Protein AF-R5AES8-F1 (afdb_monomer)

Nearest PDB structures (foldseek):
  5ila-assembly1_A  TM=4.921E-01  e=1.873E-03  Arabidopsis thaliana
  6nir-assembly1_D  TM=6.244E-01  e=2.660E-02  Norovirus
  5il9-assembly1_A  TM=5.015E-01  e=4.378E-03  Arabidopsis thaliana
  5il9-assembly1_B  TM=4.816E-01  e=6.348E-03  Arabidopsis thaliana
  4niy-assembly3_C  TM=5.221E-01  e=7.291E-02  Bos taurus

Radius of gyration: 21.26 Å; Cα contacts (8 Å, |Δi|>4): 594; chains: 1; bounding box: 50×39×64 Å

Mean predicted aligned error: 7.48 Å

Solvent-accessible surface area (backbone atoms only — not comparable to full-atom values): 13975 Å² total; per-residue (Å²): 133,88,40,51,66,54,46,46,51,51,39,54,70,31,82,58,51,40,81,43,80,46,74,58,88,94,45,79,44,81,47,79,46,62,39,43,69,37,91,84,79,73,44,33,41,78,87,75,87,70,85,72,76,86,86,80,76,68,25,77,37,51,59,46,96,85,42,49,34,35,39,22,23,34,36,49,60,53,39,88,88,77,66,43,70,45,80,67,86,74,46,72,39,64,56,59,31,29,78,44,59,47,55,18,41,67,73,39,81,13,34,57,42,63,44,71,43,90,80,72,54,67,35,25,41,47,66,44,54,37,70,52,13,36,28,34,38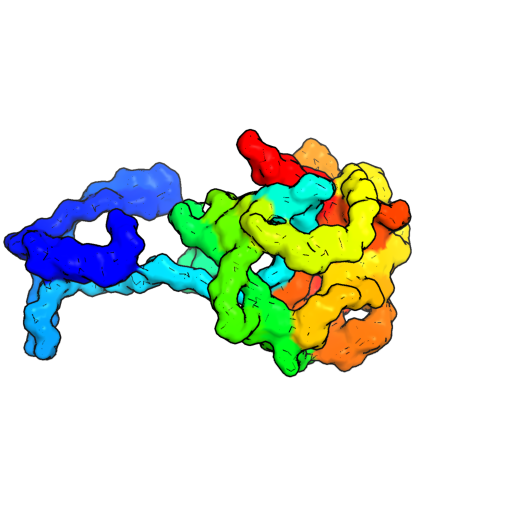,37,78,51,42,79,79,64,72,72,57,84,89,60,54,74,34,56,68,87,72,64,62,77,41,76,33,36,36,38,46,68,78,49,48,79,51,79,42,84,36,47,25,30,30,78,4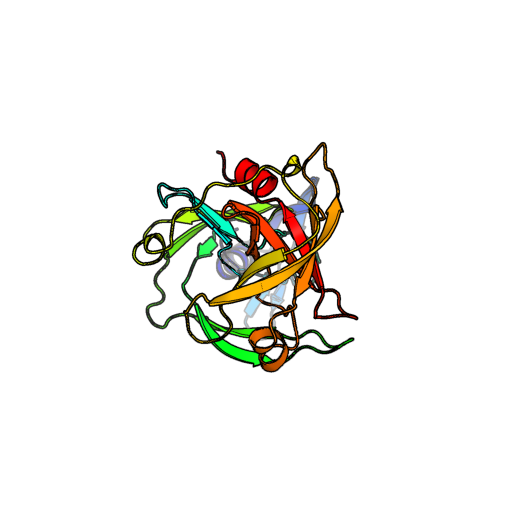1,72,50,89,69,98,61,85,58,62,72,25,32,32,40,35,59,68,30,63,69,52,38,71,61,28,34,31,49,33,48,46,48,25,5,25,32,30,32,43,95,78,15,39,38,22,21,30,43,45,58,37,52,73,41,16,37,26,30,36,17,19,37,38,50,57,40,53,61,68,62,50,131

Secondary structure (DSSP, 8-state):
---HHHHHHHHHTTTT-EEEEEEETTEEEEEEE--EE-TTT--EE--------------EEEE-TTSSEEEESSS--B-TTT-PBPPPSSEEEE-EEEEEEE--BTTB--EEEEEE-TT--EEEEEEEEETTEEEEEES--TTGGGSPP-PBPPGGG--SEEEEEEE--SBT--EEEEEEEEEE---SS--S--EEEEE--HHHHHHHSSS-BT-TT-EEEETTEEEEEEEEEETTEEEEEEEEEHHHHHHHT--

Structure (mmCIF, N/CA/C/O backbone):
data_AF-R5AES8-F1
#
_entry.id   AF-R5AES8-F1
#
loop_
_atom_site.group_PDB
_atom_site.id
_atom_site.type_symbol
_atom_site.label_atom_id
_atom_site.label_alt_id
_atom_site.label_comp_id
_atom_site.label_asym_id
_atom_site.label_entity_id
_atom_site.label_seq_id
_atom_site.pdbx_PDB_ins_code
_atom_site.Cartn_x
_atom_site.Cartn_y
_atom_site.Cartn_z
_atom_site.occupancy
_atom_site.B_iso_or_equiv
_atom_site.auth_seq_id
_atom_site.auth_comp_id
_atom_site.auth_asym_id
_atom_site.auth_atom_id
_atom_site.pdbx_PDB_model_num
ATOM 1 N N . MET A 1 1 ? 19.029 4.089 -21.973 1.00 61.97 1 MET A N 1
ATOM 2 C CA . MET A 1 1 ? 17.823 3.871 -22.801 1.00 61.97 1 MET A CA 1
ATOM 3 C C . MET A 1 1 ? 16.695 4.691 -22.200 1.00 61.97 1 MET A C 1
ATOM 5 O O . MET A 1 1 ? 16.605 4.702 -20.983 1.00 61.97 1 MET A O 1
ATOM 9 N N . GLN A 1 2 ? 15.918 5.415 -23.010 1.00 64.31 2 GLN A N 1
ATOM 10 C CA . GLN A 1 2 ? 14.855 6.305 -22.498 1.00 64.31 2 GLN A CA 1
ATOM 11 C C . GLN A 1 2 ? 13.437 5.825 -22.821 1.00 64.31 2 GLN A C 1
ATOM 13 O O . GLN A 1 2 ? 12.508 6.269 -22.167 1.00 64.31 2 GLN A O 1
ATOM 18 N N . SER A 1 3 ? 13.276 4.978 -23.841 1.00 73.00 3 SER A N 1
ATOM 19 C CA . SER A 1 3 ? 11.991 4.396 -24.234 1.00 73.00 3 SER A CA 1
ATOM 20 C C . SER A 1 3 ? 12.192 3.196 -25.157 1.00 73.00 3 SER A C 1
ATOM 22 O O . SER A 1 3 ? 13.274 3.043 -25.741 1.00 73.00 3 SER A O 1
ATOM 24 N N . ALA A 1 4 ? 11.155 2.381 -25.359 1.00 79.50 4 ALA A N 1
ATOM 25 C CA . ALA A 1 4 ? 11.160 1.297 -26.348 1.00 79.50 4 ALA A CA 1
ATOM 26 C C . ALA A 1 4 ? 11.420 1.829 -27.767 1.00 79.50 4 ALA A C 1
ATOM 28 O O . ALA A 1 4 ? 12.167 1.233 -28.549 1.00 79.50 4 ALA A O 1
ATOM 29 N N . ARG A 1 5 ? 10.891 3.020 -28.071 1.00 80.38 5 ARG A N 1
ATOM 30 C CA . ARG A 1 5 ? 11.144 3.714 -29.338 1.00 80.38 5 ARG A CA 1
ATOM 31 C C . ARG A 1 5 ? 12.603 4.151 -29.473 1.00 80.38 5 ARG A C 1
ATOM 33 O O . ARG A 1 5 ? 13.199 3.946 -30.526 1.00 80.38 5 ARG A O 1
ATOM 40 N N . HIS A 1 6 ? 13.200 4.706 -28.414 1.00 80.50 6 HIS A N 1
ATOM 41 C CA . HIS A 1 6 ? 14.623 5.059 -28.408 1.00 80.50 6 HIS A CA 1
ATOM 42 C C . HIS A 1 6 ? 15.495 3.806 -28.590 1.00 80.50 6 HIS A C 1
ATOM 44 O O . HIS A 1 6 ? 16.448 3.828 -29.361 1.00 80.50 6 HIS A O 1
ATOM 50 N N . PHE A 1 7 ? 15.148 2.685 -27.959 1.00 82.38 7 PHE A N 1
ATOM 51 C CA . PHE A 1 7 ? 15.882 1.429 -28.133 1.00 82.38 7 PHE A CA 1
ATOM 52 C C . PHE A 1 7 ? 15.802 0.865 -29.554 1.00 82.38 7 PHE A C 1
ATOM 54 O O . PHE A 1 7 ? 16.809 0.418 -30.108 1.00 82.38 7 PHE A O 1
ATOM 61 N N . SER A 1 8 ? 14.623 0.950 -30.168 1.00 81.50 8 SER A N 1
ATOM 62 C CA . SER A 1 8 ? 14.423 0.570 -31.569 1.00 81.50 8 SER A CA 1
ATOM 63 C C . SER A 1 8 ? 15.264 1.450 -32.501 1.00 81.50 8 SER A C 1
ATOM 65 O O . SER A 1 8 ? 15.954 0.938 -33.378 1.00 81.50 8 SER A O 1
ATOM 67 N N . ALA A 1 9 ? 15.309 2.764 -32.252 1.00 83.44 9 ALA A N 1
ATOM 68 C CA . ALA A 1 9 ? 16.147 3.691 -33.013 1.00 83.44 9 ALA A CA 1
ATOM 69 C C . ALA A 1 9 ? 17.652 3.402 -32.855 1.00 83.44 9 ALA A C 1
ATOM 71 O O . ALA A 1 9 ? 18.386 3.438 -33.840 1.00 83.44 9 ALA A O 1
ATOM 72 N N . LEU A 1 10 ? 18.113 3.065 -31.644 1.00 83.44 10 LEU A N 1
ATOM 73 C CA . LEU A 1 10 ? 19.504 2.660 -31.403 1.00 83.44 10 LEU A CA 1
ATOM 74 C C . LEU A 1 10 ? 19.859 1.366 -32.140 1.00 83.44 10 LEU A C 1
ATOM 76 O O . LEU A 1 10 ? 20.965 1.259 -32.661 1.00 83.44 10 LEU A O 1
ATOM 80 N N . SER A 1 11 ? 18.928 0.411 -32.206 1.00 81.81 11 SER A N 1
ATOM 81 C CA . SER A 1 11 ? 19.114 -0.847 -32.938 1.00 81.81 11 SER A CA 1
ATOM 82 C C . SER A 1 11 ? 19.214 -0.605 -34.447 1.00 81.81 11 SER A C 1
ATOM 84 O O . SER A 1 11 ? 20.117 -1.134 -35.088 1.00 81.81 11 SER A O 1
ATOM 86 N N . ALA A 1 12 ? 18.359 0.262 -34.998 1.00 79.38 12 ALA A N 1
ATOM 87 C CA . ALA A 1 12 ? 18.397 0.653 -36.408 1.00 79.38 12 ALA A CA 1
ATOM 88 C C . ALA A 1 12 ? 19.669 1.432 -36.785 1.00 79.38 12 ALA A C 1
ATOM 90 O O . ALA A 1 12 ? 20.228 1.232 -37.860 1.00 79.38 12 ALA A O 1
ATOM 91 N N . ALA A 1 13 ? 20.159 2.295 -35.893 1.00 79.62 13 ALA A N 1
ATOM 92 C CA . ALA A 1 13 ? 21.346 3.115 -36.129 1.00 79.62 13 ALA A CA 1
ATOM 93 C C . ALA A 1 13 ? 22.678 2.383 -35.875 1.00 79.62 13 ALA A C 1
ATOM 95 O O . ALA A 1 13 ? 23.742 2.950 -36.119 1.00 79.62 13 ALA A O 1
ATOM 96 N N . SER A 1 14 ? 22.657 1.144 -35.370 1.00 77.31 14 SER A N 1
ATOM 97 C CA . SER A 1 14 ? 23.857 0.483 -34.844 1.00 77.31 14 SER A CA 1
ATOM 98 C C . SER A 1 14 ? 24.823 -0.040 -35.921 1.00 77.31 14 SER A C 1
ATOM 100 O O . SER A 1 14 ? 25.877 -0.577 -35.582 1.00 77.31 14 SER A O 1
ATOM 102 N N . GLY A 1 15 ? 24.466 0.033 -37.209 1.00 72.25 15 GLY A N 1
ATOM 103 C CA . GLY A 1 15 ? 25.321 -0.438 -38.307 1.00 72.25 15 GLY A CA 1
ATOM 104 C C . GLY A 1 15 ? 25.719 -1.916 -38.188 1.00 72.25 15 GLY A C 1
ATOM 105 O O . GLY A 1 15 ? 26.837 -2.284 -38.540 1.00 72.25 15 GLY A O 1
ATOM 106 N N . GLY A 1 16 ? 24.836 -2.751 -37.626 1.00 81.44 16 GLY A N 1
ATOM 107 C CA . GLY A 1 16 ? 25.042 -4.194 -37.462 1.00 81.44 16 GLY A CA 1
ATOM 108 C C . GLY A 1 16 ? 25.672 -4.628 -36.136 1.00 81.44 16 GLY A C 1
ATOM 109 O O . GLY A 1 16 ? 25.711 -5.823 -35.866 1.00 81.44 16 GLY A O 1
ATOM 110 N N . LYS A 1 17 ? 26.122 -3.708 -35.269 1.00 88.31 17 LYS A N 1
ATOM 111 C CA . LYS A 1 17 ? 26.654 -4.055 -33.938 1.00 88.31 17 LYS A CA 1
ATOM 112 C C . LYS A 1 17 ? 26.175 -3.089 -32.858 1.00 88.31 17 LYS A C 1
ATOM 114 O O . LYS A 1 17 ? 26.350 -1.883 -32.979 1.00 88.31 17 LYS A O 1
ATOM 119 N N . LEU A 1 18 ? 25.635 -3.620 -31.767 1.00 88.00 18 LEU A N 1
ATOM 120 C CA . LEU A 1 18 ? 25.132 -2.845 -30.638 1.00 88.00 18 LEU A CA 1
ATOM 121 C C . LEU A 1 18 ? 25.762 -3.345 -29.332 1.00 88.00 18 LEU A C 1
ATOM 123 O O . LEU A 1 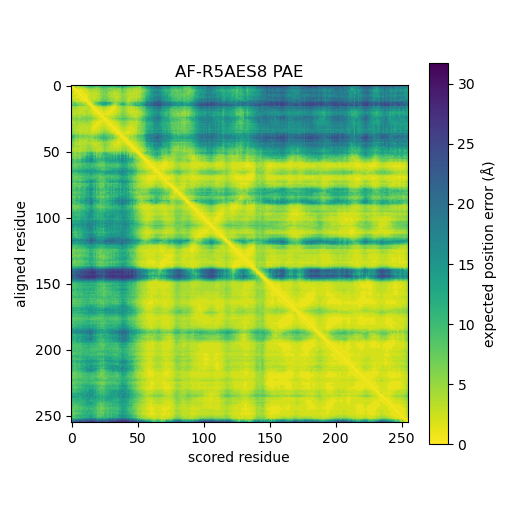18 ? 25.644 -4.516 -28.974 1.00 88.00 18 LEU A O 1
ATOM 127 N N . SER A 1 19 ? 26.429 -2.445 -28.611 1.00 88.81 19 SER A N 1
ATOM 128 C CA . SER A 1 19 ? 26.968 -2.725 -27.276 1.00 88.81 19 SER A CA 1
ATOM 129 C C . SER A 1 19 ? 25.940 -2.344 -26.213 1.00 88.81 19 SER A C 1
ATOM 131 O O . SER A 1 19 ? 25.487 -1.201 -26.168 1.00 88.81 19 SER A O 1
ATOM 133 N N . LEU A 1 20 ? 25.589 -3.288 -25.343 1.00 88.12 20 LEU A N 1
ATOM 134 C CA . LEU A 1 20 ? 24.601 -3.117 -24.282 1.00 88.12 20 LEU A CA 1
ATOM 135 C C . LEU A 1 20 ? 25.243 -3.325 -22.914 1.00 88.12 20 LEU A C 1
ATOM 137 O O . LEU A 1 20 ? 25.974 -4.290 -22.703 1.00 88.12 20 LEU A O 1
ATOM 141 N N . ILE A 1 21 ? 24.910 -2.448 -21.972 1.00 89.44 21 ILE A N 1
ATOM 142 C CA . ILE A 1 21 ? 25.167 -2.658 -20.549 1.00 89.44 21 ILE A CA 1
ATOM 143 C C . ILE A 1 21 ? 23.818 -2.960 -19.899 1.00 89.44 21 ILE A C 1
ATOM 145 O O . ILE A 1 21 ? 22.898 -2.147 -19.968 1.00 89.44 21 ILE A O 1
ATOM 149 N N . VAL A 1 22 ? 23.693 -4.141 -19.302 1.00 86.44 22 VAL A N 1
ATOM 150 C CA . VAL A 1 22 ? 22.457 -4.653 -18.706 1.00 86.44 22 VAL A CA 1
ATOM 151 C C . VAL A 1 22 ? 22.673 -4.839 -17.213 1.00 86.44 22 VAL A C 1
ATOM 153 O O . VAL A 1 22 ? 23.583 -5.557 -16.800 1.00 86.44 22 VAL A O 1
ATOM 156 N N . ARG A 1 23 ? 21.810 -4.228 -16.399 1.00 82.81 23 ARG A N 1
ATOM 157 C CA . ARG A 1 23 ? 21.748 -4.505 -14.962 1.00 82.81 23 ARG A CA 1
ATOM 158 C C . ARG A 1 23 ? 20.797 -5.677 -14.714 1.00 82.81 23 ARG A C 1
ATOM 160 O O . ARG A 1 23 ? 19.638 -5.610 -15.117 1.00 82.81 23 ARG A O 1
ATOM 167 N N . ARG A 1 24 ? 21.269 -6.738 -14.058 1.00 81.94 24 ARG A N 1
ATOM 168 C CA . ARG A 1 24 ? 20.471 -7.907 -13.655 1.00 81.94 24 ARG A CA 1
ATOM 169 C C . ARG A 1 24 ? 20.669 -8.141 -12.159 1.00 81.94 24 ARG A C 1
ATOM 171 O O . ARG A 1 24 ? 21.730 -8.608 -11.752 1.00 81.94 24 ARG A O 1
ATOM 178 N N . GLY A 1 25 ? 19.658 -7.802 -11.359 1.00 76.69 25 GLY A N 1
ATOM 179 C CA . GLY A 1 25 ? 19.833 -7.677 -9.908 1.00 76.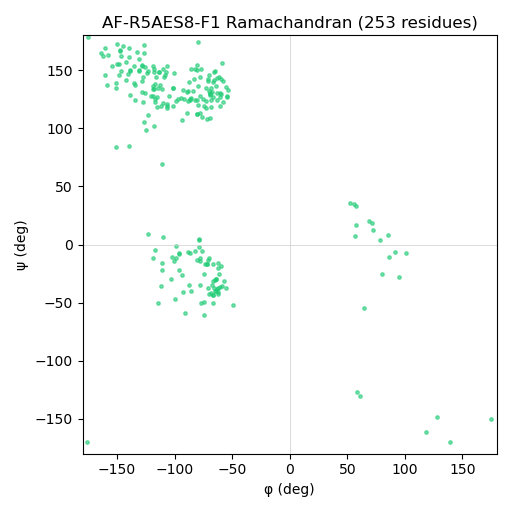69 25 GLY A CA 1
ATOM 180 C C . GLY A 1 25 ? 20.917 -6.640 -9.605 1.00 76.69 25 GLY A C 1
ATOM 181 O O . GLY A 1 25 ? 20.886 -5.544 -10.165 1.00 76.69 25 GLY A O 1
ATOM 182 N N . ASP A 1 26 ? 21.913 -7.027 -8.811 1.00 81.50 26 ASP A N 1
ATOM 183 C CA . ASP A 1 26 ? 23.054 -6.169 -8.463 1.00 81.50 26 ASP A CA 1
ATOM 184 C C . ASP A 1 26 ? 24.228 -6.267 -9.455 1.00 81.50 26 ASP A C 1
ATOM 186 O O . ASP A 1 26 ? 25.194 -5.509 -9.369 1.00 81.50 26 ASP A O 1
ATOM 190 N N . ALA A 1 27 ? 24.162 -7.182 -10.427 1.00 85.25 27 ALA A N 1
ATOM 191 C CA . ALA A 1 27 ? 25.225 -7.376 -11.405 1.00 85.25 27 ALA A CA 1
ATOM 192 C C . ALA A 1 27 ? 25.059 -6.453 -12.619 1.00 85.25 27 ALA A C 1
ATOM 194 O O . ALA A 1 27 ? 23.963 -6.288 -13.161 1.00 85.25 27 ALA A O 1
ATOM 195 N N . THR A 1 28 ? 26.177 -5.908 -13.099 1.00 90.88 28 THR A N 1
ATOM 196 C CA . THR A 1 28 ? 26.253 -5.175 -14.369 1.00 90.88 28 THR A CA 1
ATOM 197 C C . THR A 1 28 ? 26.966 -6.040 -15.401 1.00 90.88 28 THR A C 1
ATOM 199 O O . THR A 1 28 ? 28.106 -6.447 -15.196 1.00 90.88 28 THR A O 1
ATOM 202 N N . LEU A 1 29 ? 26.286 -6.334 -16.507 1.00 92.69 29 LEU A N 1
ATOM 203 C CA . LEU A 1 29 ? 26.749 -7.227 -17.564 1.00 92.69 29 LEU A CA 1
ATOM 204 C C . LEU A 1 29 ? 26.915 -6.449 -18.868 1.00 92.69 29 LEU A C 1
ATOM 206 O O . LEU A 1 29 ? 26.060 -5.639 -19.219 1.00 92.69 29 LEU A O 1
ATOM 210 N N . ALA A 1 30 ? 27.992 -6.717 -19.602 1.00 93.31 30 ALA A N 1
ATOM 211 C CA . ALA A 1 30 ? 28.225 -6.137 -20.919 1.00 93.31 30 ALA A CA 1
ATOM 212 C C . ALA A 1 30 ? 27.970 -7.185 -22.007 1.00 93.31 30 ALA A C 1
ATOM 214 O O . ALA A 1 30 ? 28.534 -8.278 -21.970 1.00 93.31 30 ALA A O 1
ATOM 215 N N . PHE A 1 31 ? 27.146 -6.837 -22.990 1.00 90.19 31 PHE A N 1
ATOM 216 C CA . PHE A 1 31 ? 26.821 -7.677 -24.135 1.00 90.19 31 PHE A CA 1
ATOM 217 C C . PHE A 1 31 ? 27.132 -6.950 -25.435 1.00 90.19 31 PHE A C 1
ATOM 219 O O . PHE A 1 31 ? 26.982 -5.736 -25.549 1.00 90.19 31 PHE A O 1
ATOM 226 N N . THR A 1 32 ? 27.532 -7.717 -26.440 1.00 90.75 32 THR A N 1
ATOM 227 C CA . THR A 1 32 ? 27.522 -7.278 -27.833 1.00 90.75 32 THR A CA 1
ATOM 228 C C . THR A 1 32 ? 26.437 -8.068 -28.541 1.00 90.75 32 THR A C 1
ATOM 230 O O . THR A 1 32 ? 26.486 -9.296 -28.541 1.00 90.75 32 THR A O 1
ATOM 233 N N . VAL A 1 33 ? 25.470 -7.374 -29.132 1.00 91.00 33 VAL A N 1
ATOM 234 C CA . VAL A 1 33 ? 24.410 -7.979 -29.943 1.00 91.00 33 VAL A CA 1
ATOM 235 C C . VAL A 1 33 ? 24.481 -7.457 -31.372 1.00 91.00 33 VAL A C 1
ATOM 237 O O . VAL A 1 33 ? 24.983 -6.361 -31.623 1.00 91.00 33 VAL A O 1
ATOM 240 N N . PHE A 1 34 ? 23.991 -8.259 -32.309 1.00 90.81 34 PHE A N 1
ATOM 241 C CA . PHE A 1 34 ? 23.995 -7.953 -33.735 1.00 90.81 34 PHE A CA 1
ATOM 242 C C . PHE A 1 34 ? 22.537 -7.880 -34.190 1.00 90.81 34 PHE A C 1
ATOM 244 O O . PHE A 1 34 ? 21.895 -8.928 -34.285 1.00 90.81 34 PHE A O 1
ATOM 251 N N . PRO A 1 35 ? 21.974 -6.673 -34.375 1.00 90.44 35 PRO A N 1
ATOM 252 C CA . PRO A 1 35 ? 20.618 -6.535 -34.884 1.00 90.44 35 PRO A CA 1
ATOM 253 C C . PRO A 1 35 ? 20.462 -7.199 -36.256 1.00 90.44 35 PRO A C 1
ATOM 255 O O . PRO A 1 35 ? 21.351 -7.099 -37.101 1.00 90.44 35 PRO A O 1
ATOM 258 N N . VAL A 1 36 ? 19.323 -7.848 -36.478 1.00 89.12 36 VAL A N 1
ATOM 259 C CA . VAL A 1 36 ? 18.951 -8.506 -37.737 1.00 89.12 36 VAL A CA 1
ATOM 260 C C . VAL A 1 36 ? 17.784 -7.747 -38.352 1.00 89.12 36 VAL A C 1
ATOM 262 O O . VAL A 1 36 ? 16.876 -7.330 -37.634 1.00 89.12 36 VAL A O 1
ATOM 265 N N . GLU A 1 37 ? 17.829 -7.528 -39.663 1.00 87.50 37 GLU A N 1
ATOM 266 C CA . GLU A 1 37 ? 16.737 -6.884 -40.389 1.00 87.50 37 GLU A CA 1
ATOM 267 C C . GLU A 1 37 ? 15.501 -7.787 -40.390 1.00 87.50 37 GLU A C 1
ATOM 269 O O . GLU A 1 37 ? 15.567 -8.963 -40.753 1.00 87.50 37 GLU A O 1
ATOM 274 N N . ASP A 1 38 ? 14.380 -7.227 -39.952 1.00 85.75 38 ASP A N 1
ATOM 275 C CA . ASP A 1 38 ? 13.073 -7.849 -40.067 1.00 85.75 38 ASP A CA 1
ATOM 276 C C . ASP A 1 38 ? 12.629 -7.883 -41.536 1.00 85.75 38 ASP A C 1
ATOM 278 O O . ASP A 1 38 ? 12.676 -6.864 -42.226 1.00 85.75 38 ASP A O 1
ATOM 282 N N . SER A 1 39 ? 12.202 -9.052 -42.016 1.00 84.75 39 SER A N 1
ATOM 283 C CA . SER A 1 39 ? 11.880 -9.268 -43.431 1.00 84.75 39 SER A CA 1
ATOM 284 C C . SER A 1 39 ? 10.594 -8.591 -43.906 1.00 84.75 39 SER A C 1
ATOM 286 O O . SER A 1 39 ? 10.394 -8.499 -45.114 1.00 84.75 39 SER A O 1
ATOM 288 N N . GLU A 1 40 ? 9.712 -8.166 -42.997 1.00 84.50 40 GLU A N 1
ATOM 289 C CA . GLU A 1 40 ? 8.440 -7.523 -43.345 1.00 84.50 40 GLU A CA 1
ATOM 290 C C . GLU A 1 40 ? 8.531 -6.001 -43.223 1.00 84.50 40 GLU A C 1
ATOM 292 O O . GLU A 1 40 ? 8.115 -5.275 -44.125 1.00 84.50 40 GLU A O 1
ATOM 297 N N . GLU A 1 41 ? 9.093 -5.504 -42.120 1.00 81.31 41 GLU A N 1
ATOM 298 C CA . GLU A 1 41 ? 9.141 -4.069 -41.833 1.00 81.31 41 GLU A CA 1
ATOM 299 C C . GLU A 1 41 ? 10.452 -3.387 -42.251 1.00 81.31 41 GLU A C 1
ATOM 301 O O . GLU A 1 41 ? 10.535 -2.160 -42.191 1.00 81.31 41 GLU A O 1
ATOM 306 N N . HIS A 1 42 ? 11.476 -4.142 -42.668 1.00 83.25 42 HIS A N 1
ATOM 307 C CA . HIS A 1 42 ? 12.806 -3.616 -43.018 1.00 83.25 42 HIS A CA 1
ATOM 308 C C . HIS A 1 42 ? 13.459 -2.803 -41.885 1.00 83.25 42 HIS A C 1
ATOM 310 O O . HIS A 1 42 ? 14.165 -1.814 -42.101 1.00 83.25 42 HIS A O 1
ATOM 316 N N . VAL A 1 43 ? 13.211 -3.217 -40.637 1.00 81.62 43 VAL A N 1
ATOM 317 C CA . VAL A 1 43 ? 13.774 -2.599 -39.429 1.00 81.62 43 VAL A CA 1
ATOM 318 C C . VAL A 1 43 ? 14.709 -3.582 -38.738 1.00 81.62 43 VAL A C 1
ATOM 320 O O . VAL A 1 43 ? 14.359 -4.738 -38.525 1.00 81.62 43 VAL A O 1
ATOM 323 N N . TYR A 1 44 ? 15.887 -3.119 -38.321 1.00 84.12 44 TYR A N 1
ATOM 324 C CA . TYR A 1 44 ? 16.820 -3.933 -37.543 1.00 84.12 44 TYR A CA 1
ATOM 325 C C . TYR A 1 44 ? 16.337 -4.140 -36.102 1.00 84.12 44 TYR A C 1
ATOM 327 O O . TYR A 1 44 ? 16.137 -3.183 -35.348 1.00 84.12 44 TYR A O 1
ATOM 335 N N . ARG A 1 45 ? 16.205 -5.405 -35.697 1.00 85.12 45 ARG A N 1
ATOM 336 C CA . ARG A 1 45 ? 15.709 -5.843 -34.386 1.00 85.12 45 ARG A CA 1
ATOM 337 C C . ARG A 1 45 ? 16.710 -6.782 -33.717 1.00 85.12 45 ARG A C 1
ATOM 339 O O . ARG A 1 45 ? 17.457 -7.491 -34.378 1.00 85.12 45 ARG A O 1
ATOM 346 N N . ILE A 1 46 ? 16.702 -6.822 -32.385 1.00 87.00 46 ILE A N 1
ATOM 347 C CA . ILE A 1 46 ? 17.530 -7.763 -31.601 1.00 87.00 46 ILE A CA 1
ATOM 348 C C . ILE A 1 46 ? 16.708 -8.855 -30.898 1.00 87.00 46 ILE A C 1
ATOM 350 O O . ILE A 1 46 ? 17.241 -9.580 -30.064 1.00 87.00 46 ILE A O 1
ATOM 354 N N . GLY A 1 47 ? 15.399 -8.930 -31.165 1.00 83.25 47 GLY A N 1
ATOM 355 C CA . GLY A 1 47 ? 14.495 -9.882 -30.505 1.00 83.25 47 GLY A CA 1
ATOM 356 C C . GLY A 1 47 ? 14.241 -9.602 -29.017 1.00 83.25 47 GLY A C 1
ATOM 357 O O . GLY A 1 47 ? 13.849 -10.505 -28.286 1.00 83.25 47 GLY A O 1
ATOM 358 N N . ALA A 1 48 ? 14.476 -8.372 -28.547 1.00 82.81 48 ALA A N 1
ATOM 359 C CA . ALA A 1 48 ? 14.194 -7.982 -27.169 1.00 82.81 48 ALA A CA 1
ATOM 360 C C . ALA A 1 48 ? 12.754 -7.480 -27.020 1.00 82.81 48 ALA A C 1
ATOM 362 O O . ALA A 1 48 ? 12.316 -6.611 -27.775 1.00 82.81 48 ALA A O 1
ATOM 363 N N . TRP A 1 49 ? 12.056 -7.977 -26.000 1.00 77.62 49 TRP A N 1
ATOM 364 C CA . TRP A 1 49 ? 10.800 -7.393 -25.547 1.00 77.62 49 TRP A CA 1
ATOM 365 C C . TRP A 1 49 ? 11.091 -6.289 -24.535 1.00 77.62 49 TRP A C 1
ATOM 367 O O . TRP A 1 49 ? 11.787 -6.512 -23.543 1.00 77.62 49 TRP A O 1
ATOM 377 N N . VAL A 1 50 ? 10.576 -5.090 -24.793 1.00 77.88 50 VAL A N 1
ATOM 378 C CA . VAL A 1 50 ? 10.792 -3.926 -23.933 1.00 77.88 50 VAL A CA 1
ATOM 379 C C . VAL A 1 50 ? 9.463 -3.492 -23.339 1.00 77.88 50 VAL A C 1
ATOM 381 O O . VAL A 1 50 ? 8.574 -3.050 -24.063 1.00 77.88 50 VAL A O 1
ATOM 384 N N . ARG A 1 51 ? 9.369 -3.535 -22.010 1.00 77.00 51 ARG A N 1
ATOM 385 C CA . ARG A 1 51 ? 8.313 -2.855 -21.259 1.00 77.00 51 ARG A CA 1
ATOM 386 C C . ARG A 1 51 ? 8.783 -1.441 -20.920 1.00 77.00 51 ARG A C 1
ATOM 388 O O . ARG A 1 51 ? 9.756 -1.273 -20.193 1.00 77.00 51 ARG A O 1
ATOM 395 N N . ASP A 1 52 ? 8.122 -0.448 -21.508 1.00 72.88 52 ASP A N 1
ATOM 396 C CA . ASP A 1 52 ? 8.495 0.969 -21.377 1.00 72.88 52 ASP A CA 1
ATOM 397 C C . ASP A 1 52 ? 7.847 1.634 -20.154 1.00 72.88 52 ASP A C 1
ATOM 399 O O . ASP A 1 52 ? 8.438 2.469 -19.475 1.00 72.88 52 ASP A O 1
ATOM 403 N N . SER A 1 53 ? 6.622 1.224 -19.836 1.00 73.44 53 SER A N 1
ATOM 404 C CA . SER A 1 53 ? 5.869 1.743 -18.704 1.00 73.44 53 SER A CA 1
ATOM 405 C C . SER A 1 53 ? 4.985 0.664 -18.095 1.00 73.44 53 SER A C 1
ATOM 407 O O . SER A 1 53 ? 4.708 -0.374 -18.701 1.00 73.44 53 SER A O 1
ATOM 409 N N . THR A 1 54 ? 4.553 0.926 -16.867 1.00 80.25 54 THR A N 1
ATOM 410 C CA . THR A 1 54 ? 3.473 0.200 -16.210 1.00 80.25 54 THR A CA 1
ATOM 411 C C . THR A 1 54 ? 2.459 1.209 -15.690 1.00 80.25 54 THR A C 1
ATOM 413 O O . THR A 1 54 ? 2.804 2.362 -15.419 1.00 80.25 54 THR A O 1
ATOM 416 N N . ALA A 1 55 ? 1.219 0.771 -15.546 1.00 81.50 55 ALA A N 1
ATOM 417 C CA . ALA A 1 55 ? 0.163 1.521 -14.897 1.00 81.50 55 ALA A CA 1
ATOM 418 C C . ALA A 1 55 ? -0.649 0.557 -14.036 1.00 81.50 55 ALA A C 1
ATOM 420 O O . ALA A 1 55 ? -0.769 -0.625 -14.355 1.00 81.50 55 ALA A O 1
ATOM 421 N N . GLY A 1 56 ? -1.199 1.070 -12.946 1.00 79.44 56 GLY A N 1
ATOM 422 C CA . GLY A 1 56 ? -2.035 0.299 -12.044 1.00 79.44 56 GLY A CA 1
ATOM 423 C C . GLY A 1 56 ? -2.860 1.222 -11.165 1.00 79.44 56 GLY A C 1
ATOM 424 O O . GLY A 1 56 ? -2.556 2.411 -11.036 1.00 79.44 56 GLY A O 1
ATOM 425 N N . VAL A 1 57 ? -3.904 0.658 -10.572 1.00 82.44 57 VAL A N 1
ATOM 426 C CA . VAL A 1 57 ? -4.705 1.325 -9.549 1.00 82.44 57 VAL A CA 1
ATOM 427 C C . VAL A 1 57 ? -4.080 1.017 -8.195 1.00 82.44 57 VAL A C 1
ATOM 429 O O . VAL A 1 57 ? -3.756 -0.130 -7.893 1.00 82.44 57 VAL A O 1
ATOM 432 N N . GLY A 1 58 ? -3.881 2.051 -7.386 1.00 85.69 58 GLY A N 1
ATOM 433 C CA . GLY A 1 58 ? -3.278 1.924 -6.070 1.00 85.69 58 GLY A CA 1
ATOM 434 C C . GLY A 1 58 ? -3.836 2.955 -5.109 1.00 85.69 58 GLY A C 1
ATOM 435 O O . GLY A 1 58 ? -4.144 4.077 -5.512 1.00 85.69 58 GLY A O 1
ATOM 436 N N . THR A 1 59 ? -3.951 2.582 -3.837 1.00 91.62 59 THR A N 1
ATOM 437 C CA . THR A 1 59 ? -4.423 3.509 -2.811 1.00 91.62 59 THR A CA 1
ATOM 438 C C . THR A 1 59 ? -3.287 4.425 -2.373 1.00 91.62 59 THR A C 1
ATOM 440 O O . THR A 1 59 ? -2.229 3.969 -1.925 1.00 91.62 59 THR A O 1
ATOM 443 N N . LEU A 1 60 ? -3.529 5.731 -2.477 1.00 93.00 60 LEU A N 1
ATOM 444 C CA . LEU A 1 60 ? -2.742 6.741 -1.785 1.00 93.00 60 LEU A CA 1
ATOM 445 C C . LEU A 1 60 ? -3.043 6.630 -0.290 1.00 93.00 60 LEU A C 1
ATOM 447 O O . LEU A 1 60 ? -4.145 6.946 0.145 1.00 93.00 60 LEU A O 1
ATOM 451 N N . SER A 1 61 ? -2.079 6.134 0.475 1.00 95.06 61 SER A N 1
ATOM 452 C CA . SER A 1 61 ? -2.287 5.755 1.868 1.00 95.06 61 SER A CA 1
ATOM 453 C C . SER A 1 61 ? -2.401 6.963 2.783 1.00 95.06 61 SER A C 1
ATOM 455 O O . SER A 1 61 ? -3.408 7.163 3.450 1.00 95.06 61 SER A O 1
ATOM 457 N N . PHE A 1 62 ? -1.348 7.770 2.839 1.00 94.62 62 PHE A N 1
ATOM 458 C CA . PHE A 1 62 ? -1.301 8.958 3.679 1.00 94.62 62 PHE A CA 1
ATOM 459 C C . PHE A 1 62 ? -0.258 9.936 3.146 1.00 94.62 62 PHE A C 1
ATOM 461 O O . PHE A 1 62 ? 0.618 9.577 2.351 1.00 94.62 62 PHE A O 1
ATOM 468 N N . CYS A 1 63 ? -0.345 11.182 3.599 1.00 93.00 63 CYS A N 1
ATOM 469 C CA . CYS A 1 63 ? 0.619 12.226 3.288 1.00 93.00 63 CYS A CA 1
ATOM 470 C C . CYS A 1 63 ? 1.162 12.881 4.558 1.00 93.00 63 CYS A C 1
ATOM 472 O O . CYS A 1 63 ? 0.613 12.722 5.650 1.00 93.00 63 CYS A O 1
ATOM 474 N N . SER A 1 64 ? 2.266 13.613 4.416 1.00 91.25 64 SER A N 1
ATOM 475 C CA . SER A 1 64 ? 2.759 14.493 5.475 1.00 91.25 64 SER A CA 1
ATOM 476 C C . SER A 1 64 ? 1.701 15.543 5.830 1.00 91.25 64 SER A C 1
ATOM 478 O O . SER A 1 64 ? 0.865 15.906 5.003 1.00 91.25 64 SER A O 1
ATOM 480 N N . ALA A 1 65 ? 1.765 16.084 7.048 1.00 86.94 65 ALA A N 1
ATOM 481 C CA . ALA A 1 65 ? 0.869 17.163 7.472 1.00 86.94 65 ALA A CA 1
ATOM 482 C C . ALA A 1 65 ? 1.020 18.433 6.609 1.00 86.94 65 ALA A C 1
ATOM 484 O O . ALA A 1 65 ? 0.091 19.224 6.494 1.00 86.94 65 ALA A O 1
ATOM 485 N N . GLN A 1 66 ? 2.193 18.627 6.000 1.00 85.31 66 GLN A N 1
ATOM 486 C CA . GLN A 1 66 ? 2.468 19.701 5.046 1.00 85.31 66 GLN A CA 1
ATOM 487 C C . GLN A 1 66 ? 1.888 19.417 3.651 1.00 85.31 66 GLN A C 1
ATOM 489 O O . GLN A 1 66 ? 1.827 20.327 2.830 1.00 85.31 66 GLN A O 1
ATOM 494 N N . GLY A 1 67 ? 1.489 18.172 3.371 1.00 85.69 67 GLY A N 1
ATOM 495 C CA . GLY A 1 67 ? 0.948 17.758 2.079 1.00 85.69 67 GLY A CA 1
ATOM 496 C C . GLY A 1 67 ? 1.976 17.698 0.954 1.00 85.69 67 GLY A C 1
ATOM 497 O O . GLY A 1 67 ? 1.584 17.718 -0.204 1.00 85.69 67 GLY A O 1
ATOM 498 N N . ASP A 1 68 ? 3.273 17.650 1.264 1.00 89.31 68 ASP A N 1
ATOM 499 C CA . ASP A 1 68 ? 4.361 17.685 0.277 1.00 89.31 68 ASP A CA 1
ATOM 500 C C . ASP A 1 68 ? 4.883 16.292 -0.101 1.00 89.31 68 ASP A C 1
ATOM 502 O O . ASP A 1 68 ? 5.455 16.111 -1.177 1.00 89.31 68 ASP A O 1
ATOM 506 N N . ARG A 1 69 ? 4.675 15.291 0.762 1.00 93.00 69 ARG A N 1
ATOM 507 C CA . ARG A 1 69 ? 5.120 13.910 0.547 1.00 93.00 69 ARG A CA 1
ATOM 508 C C . ARG A 1 69 ? 4.002 12.925 0.801 1.00 93.00 69 ARG A C 1
ATOM 510 O O . ARG A 1 69 ? 3.167 13.144 1.675 1.00 93.00 69 ARG A O 1
ATOM 517 N N . PHE A 1 70 ? 4.047 11.801 0.096 1.00 94.19 70 PHE A N 1
ATOM 518 C CA . PHE A 1 70 ? 3.075 10.728 0.260 1.00 94.19 70 PHE A CA 1
ATOM 519 C C . PHE A 1 70 ? 3.717 9.354 0.432 1.00 94.19 70 PHE A C 1
ATOM 521 O O . PHE A 1 70 ? 4.860 9.124 0.023 1.00 94.19 70 PHE A O 1
ATOM 528 N N . ALA A 1 71 ? 2.924 8.444 0.988 1.00 95.62 71 ALA A N 1
ATOM 529 C CA . ALA A 1 71 ? 3.113 7.009 0.903 1.00 95.62 71 ALA A CA 1
ATOM 530 C C . ALA A 1 71 ? 1.863 6.350 0.301 1.00 95.62 71 ALA A C 1
ATOM 532 O O . ALA A 1 71 ? 0.744 6.839 0.470 1.00 95.62 71 ALA A O 1
ATOM 533 N N . ALA A 1 72 ? 2.055 5.244 -0.410 1.00 94.62 72 ALA A N 1
ATOM 534 C CA . ALA A 1 72 ? 0.998 4.482 -1.063 1.00 94.62 72 ALA A CA 1
ATOM 535 C C . ALA A 1 72 ? 1.265 2.970 -0.983 1.00 94.62 72 ALA A C 1
ATOM 537 O O . ALA A 1 72 ? 2.418 2.537 -0.871 1.00 94.62 72 ALA A O 1
ATOM 538 N N . LEU A 1 73 ? 0.192 2.182 -1.102 1.00 93.19 73 LEU A N 1
ATOM 539 C CA . LEU A 1 73 ? 0.144 0.710 -1.127 1.00 93.19 73 LEU A CA 1
ATOM 540 C C . LEU A 1 73 ? 0.580 -0.029 0.147 1.00 93.19 73 LEU A C 1
ATOM 542 O O . LEU A 1 73 ? -0.157 -0.885 0.620 1.00 93.19 73 LEU A O 1
ATOM 546 N N . GLY A 1 74 ? 1.776 0.222 0.675 1.00 90.75 74 GLY A N 1
ATOM 547 C CA . GLY A 1 74 ? 2.355 -0.582 1.762 1.00 90.75 74 GLY A CA 1
ATOM 548 C C . GLY A 1 74 ? 3.103 -1.848 1.308 1.00 90.75 74 GLY A C 1
ATOM 549 O O . GLY A 1 74 ? 3.498 -2.659 2.144 1.00 90.75 74 GLY A O 1
ATOM 550 N N . HIS A 1 75 ? 3.306 -2.028 -0.002 1.00 91.56 75 HIS A N 1
ATOM 551 C CA . HIS A 1 75 ? 4.160 -3.068 -0.586 1.00 91.56 75 HIS A CA 1
ATOM 552 C C . HIS A 1 75 ? 4.816 -2.596 -1.894 1.00 91.56 75 HIS A C 1
ATOM 554 O O . HIS A 1 75 ? 4.399 -1.602 -2.493 1.00 91.56 75 HIS A O 1
ATOM 560 N N . ALA A 1 76 ? 5.815 -3.347 -2.362 1.00 90.50 76 ALA A N 1
ATOM 561 C CA . ALA A 1 76 ? 6.465 -3.098 -3.645 1.00 90.50 76 ALA A CA 1
ATOM 562 C C . ALA A 1 76 ? 5.526 -3.348 -4.831 1.00 90.50 76 ALA A C 1
ATOM 564 O O . ALA A 1 76 ? 4.816 -4.354 -4.873 1.00 90.50 76 ALA A O 1
ATOM 565 N N . VAL A 1 77 ? 5.590 -2.484 -5.844 1.00 87.75 77 VAL A N 1
ATOM 566 C CA . VAL A 1 77 ? 5.035 -2.790 -7.167 1.00 87.75 77 VAL A CA 1
ATOM 567 C C . VAL A 1 77 ? 6.025 -3.681 -7.910 1.00 87.75 77 VAL A C 1
ATOM 569 O O . VAL A 1 77 ? 7.170 -3.283 -8.154 1.00 87.75 77 VAL A O 1
ATOM 572 N N . SER A 1 78 ? 5.578 -4.877 -8.274 1.00 84.69 78 SER A N 1
ATOM 573 C CA . SER A 1 78 ? 6.380 -5.859 -9.000 1.00 84.69 78 SER A CA 1
ATOM 574 C C . SER A 1 78 ? 5.944 -5.973 -10.453 1.00 84.69 78 SER A C 1
ATOM 576 O O . SER A 1 78 ? 4.793 -5.719 -10.806 1.00 84.69 78 SER A O 1
ATOM 578 N N . ASP A 1 79 ? 6.882 -6.369 -11.302 1.00 79.31 79 ASP A N 1
ATOM 579 C CA . ASP A 1 79 ? 6.594 -6.771 -12.670 1.00 79.31 79 ASP A CA 1
ATOM 580 C C . ASP A 1 79 ? 5.850 -8.115 -12.671 1.00 79.31 79 ASP A C 1
ATOM 582 O O . ASP A 1 79 ? 6.268 -9.053 -11.993 1.00 79.31 79 ASP A O 1
ATOM 586 N N . VAL A 1 80 ? 4.751 -8.216 -13.418 1.00 72.38 80 VAL A N 1
ATOM 587 C CA . VAL A 1 80 ? 3.909 -9.425 -13.438 1.00 72.38 80 VAL A CA 1
ATOM 588 C C . VAL A 1 80 ? 4.633 -10.627 -14.058 1.00 72.38 80 VAL A C 1
ATOM 590 O O . VAL A 1 80 ? 4.403 -11.756 -13.626 1.00 72.38 80 VAL A O 1
ATOM 593 N N . ASP A 1 81 ? 5.538 -10.405 -15.015 1.00 75.38 81 ASP A N 1
ATOM 594 C CA . ASP A 1 81 ? 6.222 -11.492 -15.722 1.00 75.38 81 ASP A CA 1
ATOM 595 C C . ASP A 1 81 ? 7.462 -11.968 -14.966 1.00 75.38 81 ASP A C 1
ATOM 597 O O . ASP A 1 81 ? 7.750 -13.164 -14.920 1.00 75.38 81 ASP A O 1
ATOM 601 N N . THR A 1 82 ? 8.226 -11.038 -14.384 1.00 75.38 82 THR A N 1
ATOM 602 C CA . THR A 1 82 ? 9.492 -11.372 -13.710 1.00 75.38 82 THR A CA 1
ATOM 603 C C . THR A 1 82 ? 9.361 -11.489 -12.197 1.00 75.38 82 THR A C 1
ATOM 605 O O . THR A 1 82 ? 10.311 -11.924 -11.546 1.00 75.38 82 THR A O 1
ATOM 608 N N . GLN A 1 83 ? 8.229 -11.063 -11.626 1.00 75.81 83 GLN A N 1
ATOM 609 C CA . GLN A 1 83 ? 7.975 -10.932 -10.184 1.00 75.81 83 GLN A CA 1
ATOM 610 C C . GLN A 1 83 ? 8.973 -10.029 -9.443 1.00 75.81 83 GLN A C 1
ATOM 612 O O . GLN A 1 83 ? 8.940 -9.926 -8.217 1.00 75.81 83 GLN A O 1
ATOM 617 N N . SER A 1 84 ? 9.861 -9.345 -10.167 1.00 79.12 84 SER A N 1
ATOM 618 C CA . SER A 1 84 ? 10.864 -8.467 -9.578 1.00 79.12 84 SER A CA 1
ATOM 619 C C . SER A 1 84 ? 10.277 -7.094 -9.293 1.00 79.12 84 SER A C 1
ATOM 621 O O . SER A 1 84 ? 9.540 -6.555 -10.122 1.00 79.12 84 SER A O 1
ATOM 623 N N . THR A 1 85 ? 10.682 -6.486 -8.179 1.00 80.88 85 THR A N 1
ATOM 624 C CA . THR A 1 85 ? 10.351 -5.096 -7.857 1.00 80.88 85 THR A CA 1
ATOM 625 C C . THR A 1 85 ? 10.766 -4.163 -8.989 1.00 80.88 85 THR A C 1
ATOM 627 O O . THR A 1 85 ? 11.926 -4.145 -9.415 1.00 80.88 85 THR A O 1
ATOM 630 N N . LEU A 1 86 ? 9.821 -3.354 -9.464 1.00 80.94 86 LEU A N 1
ATOM 631 C CA . LEU A 1 86 ? 10.091 -2.376 -10.507 1.00 80.94 86 LEU A CA 1
ATOM 632 C C . LEU A 1 86 ? 10.997 -1.269 -9.968 1.00 80.94 86 LEU A C 1
ATOM 634 O O . LEU A 1 86 ? 10.676 -0.603 -8.984 1.00 80.94 86 LEU A O 1
ATOM 638 N N . THR A 1 87 ? 12.132 -1.047 -10.630 1.00 75.38 87 THR A N 1
ATOM 639 C CA . THR A 1 87 ? 12.977 0.113 -10.330 1.00 75.38 87 THR A CA 1
ATOM 640 C C . THR A 1 87 ? 12.326 1.359 -10.923 1.00 75.38 87 THR A C 1
ATOM 642 O O . THR A 1 87 ? 12.058 1.404 -12.123 1.00 75.38 87 THR A O 1
ATOM 645 N N . VAL A 1 88 ? 12.091 2.379 -10.098 1.00 75.88 88 VAL A N 1
ATOM 646 C CA . VAL A 1 88 ? 11.517 3.648 -10.563 1.00 75.88 88 VAL A CA 1
ATOM 647 C C . VAL A 1 88 ? 12.580 4.433 -11.330 1.00 75.88 88 VAL A C 1
ATOM 649 O O . VAL A 1 88 ? 13.621 4.774 -10.775 1.00 75.88 88 VAL A O 1
ATOM 652 N N . GLY A 1 89 ? 12.314 4.715 -12.608 1.00 74.69 89 GLY A N 1
ATOM 653 C CA . GLY A 1 89 ? 13.045 5.727 -13.378 1.00 74.69 89 GLY A CA 1
ATOM 654 C C . GLY A 1 89 ? 12.362 7.090 -13.264 1.00 74.69 89 GLY A C 1
ATOM 655 O O . GLY A 1 89 ? 12.943 8.048 -12.766 1.00 74.69 89 GLY A O 1
ATOM 656 N N . SER A 1 90 ? 11.099 7.148 -13.682 1.00 79.75 90 SER A N 1
ATOM 657 C CA . SER A 1 90 ? 10.167 8.249 -13.433 1.00 79.75 90 SER A CA 1
ATOM 658 C C . SER A 1 90 ? 8.753 7.683 -13.291 1.00 79.75 90 SER A C 1
ATOM 660 O O . SER A 1 90 ? 8.426 6.657 -13.888 1.00 79.75 90 SER A O 1
ATOM 662 N N . GLY A 1 91 ? 7.908 8.325 -12.488 1.00 87.00 91 GLY A N 1
ATOM 663 C CA . GLY A 1 91 ? 6.515 7.921 -12.328 1.00 87.00 91 GLY A CA 1
ATOM 664 C C . GLY A 1 91 ? 5.649 9.094 -11.899 1.00 87.00 91 GLY A C 1
ATOM 665 O O . GLY A 1 91 ? 6.139 10.054 -11.308 1.00 87.00 91 GLY A O 1
ATOM 666 N N . ARG A 1 92 ? 4.359 9.032 -12.222 1.00 89.56 92 ARG A N 1
ATOM 667 C CA . ARG A 1 92 ? 3.390 10.089 -11.919 1.00 89.56 92 ARG A CA 1
ATOM 668 C C . ARG A 1 92 ? 2.204 9.493 -11.190 1.00 89.56 92 ARG A C 1
ATOM 670 O O . ARG A 1 92 ? 1.791 8.379 -11.502 1.00 89.56 92 ARG A O 1
ATOM 677 N N . LEU A 1 93 ? 1.655 10.255 -10.256 1.00 89.44 93 LEU A N 1
ATOM 678 C CA . LEU A 1 93 ? 0.415 9.920 -9.576 1.00 89.44 93 LEU A CA 1
ATOM 679 C C . LEU A 1 93 ? -0.734 10.664 -10.259 1.00 89.44 93 LEU A C 1
ATOM 681 O O . LEU A 1 93 ? -0.679 11.887 -10.395 1.00 89.44 93 LEU A O 1
ATOM 685 N N . LEU A 1 94 ? -1.755 9.932 -10.696 1.00 88.69 94 LEU A N 1
ATOM 686 C CA . LEU A 1 94 ? -2.961 10.475 -11.317 1.00 88.69 94 LEU A CA 1
ATOM 687 C C . LEU A 1 94 ? -4.171 10.128 -10.450 1.00 88.69 94 LEU A C 1
ATOM 689 O O . LEU A 1 94 ? -4.174 9.104 -9.768 1.00 88.69 94 LEU A O 1
ATOM 693 N N . ARG A 1 95 ? -5.207 10.969 -10.492 1.00 87.81 95 ARG A N 1
ATOM 694 C CA . ARG A 1 95 ? -6.484 10.648 -9.844 1.00 87.81 95 ARG A CA 1
ATOM 695 C C . ARG A 1 95 ? -7.191 9.532 -10.606 1.00 87.81 95 ARG A C 1
ATOM 697 O O . ARG A 1 95 ? -7.170 9.508 -11.838 1.00 87.81 95 ARG A O 1
ATOM 704 N N . ALA A 1 96 ? -7.845 8.655 -9.859 1.00 87.88 96 ALA A N 1
ATOM 705 C CA . ALA A 1 96 ? -8.714 7.619 -10.386 1.00 87.88 96 ALA A CA 1
ATOM 706 C C . ALA A 1 96 ? -10.073 7.674 -9.682 1.00 87.88 96 ALA A C 1
ATOM 708 O O . ALA A 1 96 ? -10.170 8.144 -8.547 1.00 87.88 96 ALA A O 1
ATOM 709 N N . GLU A 1 97 ? -11.100 7.200 -10.373 1.00 89.81 97 GLU A N 1
ATOM 710 C CA . GLU A 1 97 ? -12.451 7.019 -9.856 1.00 89.81 97 GLU A CA 1
ATOM 711 C C . GLU A 1 97 ? -12.805 5.534 -9.916 1.00 89.81 97 GLU A C 1
ATOM 713 O O . GLU A 1 97 ? -12.552 4.881 -10.931 1.00 89.81 97 GLU A O 1
ATOM 718 N N . ILE A 1 98 ? -13.370 5.000 -8.836 1.00 92.50 98 ILE A N 1
ATOM 719 C CA . ILE A 1 98 ? -13.853 3.621 -8.778 1.00 92.50 98 ILE A CA 1
ATOM 720 C C . ILE A 1 98 ? -15.229 3.566 -9.434 1.00 92.50 98 ILE A C 1
ATOM 722 O O . ILE A 1 98 ? -16.194 4.128 -8.917 1.00 92.50 98 ILE A O 1
ATOM 726 N N . VAL A 1 99 ? -15.315 2.897 -10.579 1.00 93.81 99 VAL A N 1
ATOM 727 C CA . VAL A 1 99 ? -16.554 2.786 -11.361 1.00 93.81 99 VAL A CA 1
ATOM 728 C C . VAL A 1 99 ? -17.344 1.531 -11.025 1.00 93.81 99 VAL A C 1
ATOM 730 O O . VAL A 1 99 ? -18.558 1.522 -11.209 1.00 93.81 99 VAL A O 1
ATOM 733 N N . ASP A 1 100 ? -16.669 0.484 -10.552 1.00 93.25 100 ASP A N 1
ATOM 734 C CA . ASP A 1 100 ? -17.298 -0.787 -10.206 1.00 93.25 100 ASP A CA 1
ATOM 735 C C . ASP A 1 100 ? -16.397 -1.614 -9.271 1.00 93.25 100 ASP A C 1
ATOM 737 O O . ASP A 1 100 ? -15.218 -1.304 -9.066 1.00 93.25 100 ASP A O 1
ATOM 741 N N . VAL A 1 101 ? -16.952 -2.682 -8.702 1.00 94.62 101 VAL A N 1
ATOM 742 C CA . VAL A 1 101 ? -16.252 -3.621 -7.828 1.00 94.62 101 VAL A CA 1
ATOM 743 C C . VAL A 1 101 ? -16.587 -5.051 -8.228 1.00 94.62 101 VAL A C 1
ATOM 745 O O . VAL A 1 101 ? -17.738 -5.485 -8.171 1.00 94.62 101 VAL A O 1
ATOM 748 N N . ILE A 1 102 ? -15.552 -5.835 -8.517 1.00 95.38 102 ILE A N 1
ATOM 749 C CA . ILE A 1 102 ? -15.663 -7.288 -8.575 1.00 95.38 102 ILE A CA 1
ATOM 750 C C . ILE A 1 102 ? -15.608 -7.810 -7.143 1.00 95.38 102 ILE A C 1
ATOM 752 O O . ILE A 1 102 ? -14.585 -7.717 -6.459 1.00 95.38 102 ILE A O 1
ATOM 756 N N . ARG A 1 103 ? -16.730 -8.358 -6.683 1.00 95.50 103 ARG A N 1
ATOM 757 C CA . ARG A 1 103 ? -16.849 -8.915 -5.337 1.00 95.50 103 ARG A CA 1
ATOM 758 C C . ARG A 1 103 ? -15.898 -10.101 -5.149 1.00 95.50 103 ARG A C 1
ATOM 760 O O . ARG A 1 103 ? -15.905 -11.027 -5.952 1.00 95.50 103 ARG A O 1
ATOM 767 N N . GLY A 1 104 ? -15.129 -10.087 -4.062 1.00 92.50 104 GLY A N 1
ATOM 768 C CA . GLY A 1 104 ? -14.263 -11.194 -3.666 1.00 92.50 104 GLY A CA 1
ATOM 769 C C . GLY A 1 104 ? -15.005 -12.295 -2.909 1.00 92.50 104 GLY A C 1
ATOM 770 O O . GLY A 1 104 ? -15.978 -12.042 -2.193 1.00 92.50 104 GLY A O 1
ATOM 771 N N . ALA A 1 105 ? -14.508 -13.520 -3.034 1.00 92.75 105 ALA A N 1
ATOM 772 C CA . ALA A 1 105 ? -14.965 -14.693 -2.303 1.00 92.75 105 ALA A CA 1
ATOM 773 C C . ALA A 1 105 ? -13.771 -15.561 -1.872 1.00 92.75 105 ALA A C 1
ATOM 775 O O . ALA A 1 105 ? -12.629 -15.345 -2.275 1.00 92.75 105 ALA A O 1
ATOM 776 N N . ALA A 1 106 ? -14.014 -16.549 -1.012 1.00 92.62 106 ALA A N 1
ATOM 777 C CA . ALA A 1 106 ? -12.962 -17.470 -0.596 1.00 92.62 106 ALA A CA 1
ATOM 778 C C . ALA A 1 106 ? -12.401 -18.230 -1.812 1.00 92.62 106 ALA A C 1
ATOM 780 O O . ALA A 1 106 ? -13.129 -18.954 -2.485 1.00 92.62 106 ALA A O 1
ATOM 781 N N . GLY A 1 107 ? -11.104 -18.068 -2.076 1.00 90.88 107 GLY A N 1
ATOM 782 C CA . GLY A 1 107 ? -10.418 -18.638 -3.238 1.00 90.88 107 GLY A CA 1
ATOM 783 C C . GLY A 1 107 ? -10.493 -17.781 -4.507 1.00 90.88 107 GLY A C 1
ATOM 784 O O . GLY A 1 107 ? -9.745 -18.046 -5.445 1.00 90.88 107 GLY A O 1
ATOM 785 N N . GLU A 1 108 ? -11.323 -16.737 -4.525 1.00 92.38 108 GLU A N 1
ATOM 786 C CA . GLU A 1 108 ? -11.561 -15.865 -5.680 1.00 92.38 108 GLU A CA 1
ATOM 787 C C . GLU A 1 108 ? -11.303 -14.401 -5.287 1.00 92.38 108 GLU A C 1
ATOM 789 O O . GLU A 1 108 ? -12.157 -13.754 -4.672 1.00 92.38 108 GLU A O 1
ATOM 794 N N . PRO A 1 109 ? -10.113 -13.853 -5.594 1.00 89.44 109 PRO A N 1
ATOM 795 C CA . PRO A 1 109 ? -9.804 -12.462 -5.292 1.00 89.44 109 PRO A CA 1
ATOM 796 C C . PRO A 1 109 ? -10.782 -11.513 -5.990 1.00 89.44 109 PRO A C 1
ATOM 798 O O . PRO A 1 109 ? -10.975 -11.600 -7.199 1.00 89.44 109 PRO A O 1
ATOM 801 N N . GLY A 1 110 ? -11.366 -10.589 -5.227 1.00 93.25 110 GLY A N 1
ATOM 802 C CA . GLY A 1 110 ? -12.101 -9.461 -5.798 1.00 93.25 110 GLY A CA 1
ATOM 803 C C . GLY A 1 110 ? -11.161 -8.354 -6.271 1.00 93.25 110 GLY A C 1
ATOM 804 O O . GLY A 1 110 ? -9.961 -8.373 -5.973 1.00 93.25 110 GLY A O 1
ATOM 805 N N . GLU A 1 111 ? -11.720 -7.334 -6.917 1.00 94.06 111 GLU A N 1
ATOM 806 C CA . GLU A 1 111 ? -10.968 -6.224 -7.508 1.00 94.06 111 GLU A CA 1
ATOM 807 C C . GLU A 1 111 ? -11.789 -4.926 -7.540 1.00 94.06 111 GLU A C 1
ATOM 809 O O . GLU A 1 111 ? -12.978 -4.937 -7.860 1.00 94.06 111 GLU A O 1
ATOM 814 N N . LEU A 1 112 ? -11.153 -3.796 -7.227 1.00 93.50 112 LEU A N 1
ATOM 815 C CA . LEU A 1 112 ? -11.701 -2.470 -7.510 1.00 93.50 112 LEU A CA 1
ATOM 816 C C . LEU A 1 112 ? -11.415 -2.085 -8.965 1.00 93.50 112 LEU A C 1
ATOM 818 O O . LEU A 1 112 ? -10.255 -2.012 -9.374 1.00 93.50 112 LEU A O 1
ATOM 822 N N . LEU A 1 113 ? -12.461 -1.760 -9.723 1.00 91.88 113 LEU A N 1
ATOM 823 C CA . LEU A 1 113 ? -12.339 -1.309 -11.104 1.00 91.88 113 LEU A CA 1
ATOM 824 C C . LEU A 1 113 ? -12.295 0.217 -11.135 1.00 91.88 113 LEU A C 1
ATOM 826 O O . LEU A 1 113 ? -13.294 0.897 -10.897 1.00 91.88 113 LEU A O 1
ATOM 830 N N . GLY A 1 114 ? -11.106 0.749 -11.407 1.00 89.44 114 GLY A N 1
ATOM 831 C CA . GLY A 1 114 ? -10.851 2.183 -11.477 1.00 89.44 114 GLY A CA 1
ATOM 832 C C . GLY A 1 114 ? -10.617 2.675 -12.902 1.00 89.44 114 GLY A C 1
ATOM 833 O O . GLY A 1 114 ? -9.986 1.994 -13.710 1.00 89.44 114 GLY A O 1
ATOM 834 N N . VAL A 1 115 ? -11.061 3.894 -13.194 1.00 88.38 115 VAL A N 1
ATOM 835 C CA . VAL A 1 115 ? -10.685 4.632 -14.408 1.00 88.38 115 VAL A CA 1
ATOM 836 C C . VAL A 1 115 ? -9.910 5.885 -14.033 1.00 88.38 115 VAL A C 1
ATOM 838 O O . VAL A 1 115 ? -10.182 6.519 -13.014 1.00 88.38 115 VAL A O 1
ATOM 841 N N . PHE A 1 116 ? -8.925 6.258 -14.849 1.00 85.06 116 PHE A N 1
ATOM 842 C CA . PHE A 1 116 ? -8.221 7.521 -14.648 1.00 85.06 116 PHE A CA 1
ATOM 843 C C . PHE A 1 116 ? -9.167 8.702 -14.870 1.00 85.06 116 PHE A C 1
ATOM 845 O O . PHE A 1 116 ? -9.981 8.694 -15.794 1.00 85.06 116 PHE A O 1
ATOM 852 N N . SER A 1 117 ? -9.016 9.735 -14.041 1.00 77.75 117 SER A N 1
ATOM 853 C CA . SER A 1 117 ? -9.734 10.996 -14.206 1.00 77.75 117 SER A CA 1
ATOM 854 C C . SER A 1 117 ? -9.482 11.577 -15.598 1.00 77.75 117 SER A C 1
ATOM 856 O O . SER A 1 117 ? -8.342 11.635 -16.071 1.00 77.75 117 SER A O 1
ATOM 858 N N . ALA A 1 118 ? -10.551 12.049 -16.242 1.00 71.88 118 ALA A N 1
ATOM 859 C CA . ALA A 1 118 ? -10.512 12.580 -17.603 1.00 71.88 118 ALA A CA 1
ATOM 860 C C . ALA A 1 118 ? -9.618 13.826 -17.755 1.00 71.88 118 ALA A C 1
ATOM 862 O O . ALA A 1 118 ? -9.196 14.145 -18.865 1.00 71.88 118 ALA A O 1
ATOM 863 N N . ASP A 1 119 ? -9.311 14.531 -16.661 1.00 76.31 119 ASP A N 1
ATOM 864 C CA . ASP A 1 119 ? -8.416 15.691 -16.688 1.00 76.31 119 ASP A CA 1
ATOM 865 C C . ASP A 1 119 ? -6.935 15.316 -16.871 1.00 76.31 119 ASP A C 1
ATOM 867 O O . ASP A 1 119 ? -6.128 16.182 -17.219 1.00 76.31 119 ASP A O 1
ATOM 871 N N . GLY A 1 120 ? -6.569 14.044 -16.652 1.00 74.06 120 GLY A N 1
ATOM 872 C CA . GLY A 1 120 ? -5.209 13.524 -16.808 1.00 74.06 120 GLY A CA 1
ATOM 873 C C . GLY A 1 120 ? -4.167 14.249 -15.953 1.00 74.06 120 GLY A C 1
ATOM 874 O O . GLY A 1 120 ? -2.967 14.168 -16.235 1.00 74.06 120 GLY A O 1
ATOM 875 N N . ARG A 1 121 ? -4.602 15.009 -14.939 1.00 82.31 121 ARG A N 1
ATOM 876 C CA . ARG A 1 121 ? -3.707 15.864 -14.163 1.00 82.31 121 ARG A CA 1
ATOM 877 C C . ARG A 1 121 ? -2.927 15.028 -13.165 1.00 82.31 121 ARG A C 1
ATOM 879 O O . ARG A 1 121 ? -3.476 14.289 -12.351 1.00 82.31 121 ARG A O 1
ATOM 886 N N . SER A 1 122 ? -1.615 15.204 -13.224 1.00 87.88 122 SER A N 1
ATOM 887 C CA . SER A 1 122 ? -0.698 14.676 -12.224 1.00 87.88 122 SER A CA 1
ATOM 888 C C . SER A 1 122 ? -0.930 15.394 -10.900 1.00 87.88 122 SER A C 1
ATOM 890 O O . SER A 1 122 ? -0.960 16.625 -10.859 1.00 87.88 122 SER A O 1
ATOM 892 N N . ILE A 1 123 ? -1.061 14.628 -9.823 1.00 88.75 123 ILE A N 1
ATOM 893 C CA . ILE A 1 123 ? -1.150 15.148 -8.452 1.00 88.75 123 ILE A CA 1
ATOM 894 C C . ILE A 1 123 ? 0.166 14.997 -7.686 1.00 88.75 123 ILE A C 1
ATOM 896 O O . ILE A 1 123 ? 0.337 15.598 -6.628 1.00 88.75 123 ILE A O 1
ATOM 900 N N . GLY A 1 124 ? 1.115 14.240 -8.235 1.00 91.31 124 GLY A N 1
ATOM 901 C CA . GLY A 1 124 ? 2.435 14.062 -7.653 1.00 91.31 124 GLY A CA 1
ATOM 902 C C . GLY A 1 124 ? 3.374 13.252 -8.536 1.00 91.31 124 GLY A C 1
ATOM 903 O O . GLY A 1 124 ? 2.984 12.757 -9.600 1.00 91.31 124 GLY A O 1
ATOM 904 N N . THR A 1 125 ? 4.601 13.097 -8.057 1.00 92.56 125 THR A N 1
ATOM 905 C CA . THR A 1 125 ? 5.677 12.357 -8.717 1.00 92.56 125 THR A CA 1
ATOM 906 C C . THR A 1 125 ? 6.112 11.193 -7.832 1.00 92.56 125 THR A C 1
ATOM 908 O O . THR A 1 125 ? 6.299 11.353 -6.628 1.00 92.56 125 THR A O 1
ATOM 911 N N . ILE A 1 126 ? 6.270 10.009 -8.427 1.00 93.19 126 ILE A N 1
ATOM 912 C CA . ILE A 1 126 ? 6.773 8.809 -7.749 1.00 93.19 126 ILE A CA 1
ATOM 913 C C . ILE A 1 126 ? 8.303 8.831 -7.789 1.00 93.19 126 ILE A C 1
ATOM 915 O O . ILE A 1 126 ? 8.897 8.913 -8.864 1.00 93.19 126 ILE A O 1
ATOM 919 N N . GLU A 1 127 ? 8.932 8.715 -6.621 1.00 92.31 127 GLU A N 1
ATOM 920 C CA . GLU A 1 127 ? 10.389 8.774 -6.448 1.00 92.31 127 GLU A CA 1
ATOM 921 C C . GLU A 1 127 ? 10.984 7.424 -6.029 1.00 92.31 127 GLU A C 1
ATOM 923 O O . GLU A 1 127 ? 12.096 7.084 -6.430 1.00 92.31 127 GLU A O 1
ATOM 928 N N . LYS A 1 128 ? 10.263 6.648 -5.208 1.00 91.62 128 LYS A N 1
ATOM 929 C CA . LYS A 1 128 ? 10.739 5.377 -4.646 1.00 91.62 128 LYS A CA 1
ATOM 930 C C . LYS A 1 128 ? 9.653 4.303 -4.753 1.00 91.62 128 LYS A C 1
ATOM 932 O O . LYS A 1 128 ? 8.490 4.566 -4.464 1.00 91.62 128 LYS A O 1
ATOM 937 N N . ASN A 1 129 ? 10.059 3.089 -5.112 1.00 92.31 129 ASN A N 1
ATOM 938 C CA . ASN A 1 129 ? 9.275 1.860 -4.980 1.00 92.31 129 ASN A CA 1
ATOM 939 C C . ASN A 1 129 ? 10.109 0.900 -4.132 1.00 92.31 129 ASN A C 1
ATOM 941 O O . ASN A 1 129 ? 11.193 0.493 -4.556 1.00 92.31 129 ASN A O 1
ATOM 945 N N . THR A 1 130 ? 9.654 0.613 -2.919 1.00 92.38 130 THR A N 1
ATOM 946 C CA . THR A 1 130 ? 10.367 -0.229 -1.954 1.00 92.38 130 THR A CA 1
ATOM 947 C C . THR A 1 130 ? 9.453 -1.348 -1.475 1.00 92.38 130 THR A C 1
ATOM 949 O O . THR A 1 130 ? 8.255 -1.350 -1.748 1.00 92.38 130 THR A O 1
ATOM 952 N N . GLU A 1 131 ? 9.996 -2.304 -0.724 1.00 91.56 131 GLU A N 1
ATOM 953 C CA . GLU A 1 131 ? 9.191 -3.370 -0.116 1.00 91.56 131 GLU A CA 1
ATOM 954 C C . GLU A 1 131 ? 8.099 -2.855 0.838 1.00 91.56 131 GLU A C 1
ATOM 956 O O . GLU A 1 131 ? 7.138 -3.572 1.097 1.00 91.56 131 GLU A O 1
ATOM 961 N N . PHE A 1 132 ? 8.214 -1.611 1.314 1.00 94.75 132 PHE A N 1
ATOM 962 C CA . PHE A 1 132 ? 7.273 -0.982 2.239 1.00 94.75 132 PHE A CA 1
ATOM 963 C C . PHE A 1 132 ? 6.257 -0.065 1.548 1.00 94.75 132 PHE A C 1
ATOM 965 O O . PHE A 1 132 ? 5.418 0.517 2.229 1.00 94.75 132 PHE A O 1
ATOM 972 N N . GLY A 1 133 ? 6.318 0.104 0.224 1.00 94.50 133 GLY A N 1
ATOM 973 C CA . GLY A 1 133 ? 5.366 0.935 -0.511 1.00 94.50 133 GLY A CA 1
ATOM 974 C C . GLY A 1 133 ? 5.983 1.796 -1.605 1.00 94.50 133 GLY A C 1
ATOM 975 O O . GLY A 1 133 ? 7.159 1.684 -1.962 1.00 94.50 133 GLY A O 1
ATOM 976 N N . VAL A 1 134 ? 5.151 2.695 -2.120 1.00 94.81 134 VAL A N 1
ATOM 977 C CA . VAL A 1 134 ? 5.521 3.688 -3.130 1.00 94.81 134 VAL A CA 1
ATOM 978 C C . VAL A 1 134 ? 5.502 5.074 -2.499 1.00 94.81 134 VAL A C 1
ATOM 980 O O . VAL A 1 134 ? 4.554 5.429 -1.800 1.00 94.81 134 VAL A O 1
ATOM 983 N N . PHE A 1 135 ? 6.547 5.860 -2.752 1.00 95.00 135 PHE A N 1
ATOM 984 C CA . PHE A 1 135 ? 6.767 7.150 -2.103 1.00 95.00 135 PHE A CA 1
ATOM 985 C C . PHE A 1 135 ? 7.175 8.216 -3.109 1.00 95.00 135 PHE A C 1
ATOM 987 O O . PHE A 1 135 ? 7.800 7.924 -4.134 1.00 95.00 135 PHE A O 1
ATOM 994 N N . GLY A 1 136 ? 6.885 9.468 -2.776 1.00 94.12 136 GLY A N 1
ATOM 995 C CA . GLY A 1 136 ? 7.309 10.601 -3.581 1.00 94.12 136 GLY A CA 1
ATOM 996 C C . GLY A 1 136 ? 6.769 11.927 -3.075 1.00 94.12 136 GLY A C 1
ATOM 997 O O . GLY A 1 136 ? 6.564 12.103 -1.869 1.00 94.12 136 GLY A O 1
ATOM 998 N N . THR A 1 137 ? 6.563 12.857 -4.001 1.00 93.19 137 THR A N 1
ATOM 999 C CA . THR A 1 137 ? 6.110 14.223 -3.723 1.00 93.19 137 THR A CA 1
ATOM 1000 C C . THR A 1 137 ? 4.719 14.478 -4.279 1.00 93.19 137 THR A C 1
ATOM 1002 O O . THR A 1 137 ? 4.326 13.905 -5.296 1.00 93.19 137 THR A O 1
ATOM 1005 N N . LEU A 1 138 ? 3.966 15.338 -3.600 1.00 91.06 138 LEU A N 1
ATOM 1006 C CA . LEU A 1 138 ? 2.690 15.861 -4.077 1.00 91.06 138 LEU A CA 1
ATOM 1007 C C . LEU A 1 138 ? 2.907 17.278 -4.616 1.00 91.06 138 LEU A C 1
ATOM 1009 O O . LEU A 1 138 ? 3.585 18.093 -3.999 1.00 91.06 138 LEU A O 1
ATOM 1013 N N . GLU A 1 139 ? 2.337 17.558 -5.785 1.00 82.94 139 GLU A N 1
ATOM 1014 C CA . GLU A 1 139 ? 2.462 18.854 -6.470 1.00 82.94 139 GLU A CA 1
ATOM 1015 C C . GLU A 1 139 ? 1.194 19.700 -6.307 1.00 82.94 139 GLU A C 1
ATOM 1017 O O . GLU A 1 139 ? 1.268 20.923 -6.277 1.00 82.94 139 GLU A O 1
ATOM 1022 N N . ASN A 1 140 ? 0.033 19.048 -6.176 1.00 67.25 140 ASN A N 1
ATOM 1023 C CA . ASN A 1 140 ? -1.271 19.685 -6.001 1.00 67.25 140 ASN A CA 1
ATOM 1024 C C . ASN A 1 140 ? -2.086 18.892 -4.973 1.00 67.25 140 ASN A C 1
ATOM 1026 O O . ASN A 1 140 ? -2.878 18.017 -5.329 1.00 67.25 140 ASN A O 1
ATOM 1030 N N . ALA A 1 141 ? -1.879 19.190 -3.690 1.00 59.28 141 ALA A N 1
ATOM 1031 C CA . ALA A 1 141 ? -2.601 18.546 -2.593 1.00 59.28 141 ALA A CA 1
ATOM 1032 C C . ALA A 1 141 ? -4.026 19.108 -2.385 1.00 59.28 141 ALA A C 1
ATOM 1034 O O . ALA A 1 141 ? -4.733 18.684 -1.468 1.00 59.28 141 ALA A O 1
ATOM 1035 N N . ASP A 1 142 ? -4.473 20.034 -3.244 1.00 55.81 142 ASP A N 1
ATOM 1036 C CA . ASP A 1 142 ? -5.821 20.601 -3.206 1.00 55.81 142 ASP A CA 1
ATOM 1037 C C . ASP A 1 142 ? -6.887 19.493 -3.258 1.00 55.81 142 ASP A C 1
ATOM 1039 O O . ASP A 1 142 ? -6.859 18.579 -4.092 1.00 55.81 142 ASP A O 1
ATOM 1043 N N . GLY A 1 143 ? -7.806 19.535 -2.292 1.00 57.91 143 GLY A N 1
ATOM 1044 C CA . GLY A 1 143 ? -8.828 18.510 -2.050 1.00 57.91 143 GLY A CA 1
ATOM 1045 C C . GLY A 1 143 ? -8.336 17.276 -1.280 1.00 57.91 143 GLY A C 1
ATOM 1046 O O . GLY A 1 143 ? -9.131 16.658 -0.583 1.00 57.91 143 GLY A O 1
ATOM 1047 N N . LEU A 1 144 ? -7.039 16.953 -1.324 1.00 60.56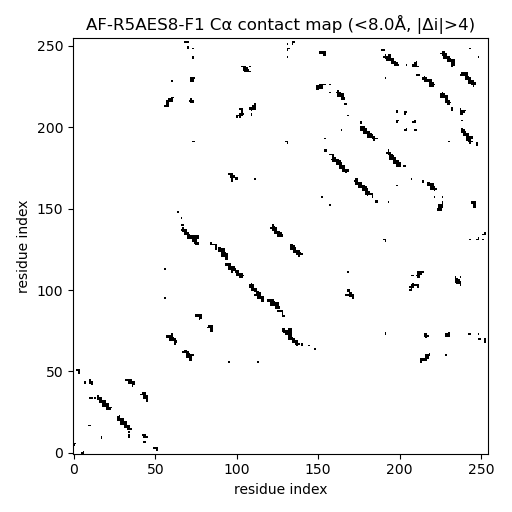 144 LEU A N 1
ATOM 1048 C CA . LEU A 1 144 ? -6.417 15.858 -0.561 1.00 60.56 144 LEU A CA 1
ATOM 1049 C C . LEU A 1 144 ? -6.184 16.255 0.909 1.00 60.56 144 LEU A C 1
ATOM 1051 O O . LEU A 1 144 ? -6.385 15.456 1.815 1.00 60.56 144 LEU A O 1
ATOM 1055 N N . LEU A 1 145 ? -5.864 17.533 1.137 1.00 54.16 145 LEU A N 1
ATOM 1056 C CA . LEU A 1 145 ? -5.720 18.168 2.455 1.00 54.16 145 LEU A CA 1
ATOM 1057 C C . LEU A 1 145 ? -7.051 18.536 3.133 1.00 54.16 145 LEU A C 1
ATOM 1059 O O . LEU A 1 145 ? -7.048 19.175 4.180 1.00 54.16 145 LEU A O 1
ATOM 1063 N N . SER A 1 146 ? -8.192 18.178 2.535 1.00 54.62 146 SER A N 1
ATOM 1064 C CA . SER A 1 146 ? -9.497 18.345 3.191 1.00 54.62 146 SER A CA 1
ATOM 1065 C C . SER A 1 146 ? -9.778 17.258 4.236 1.00 54.62 146 SER A C 1
ATOM 1067 O O . SER A 1 146 ? -10.712 17.395 5.025 1.00 54.62 146 SER A O 1
ATOM 1069 N N . ALA A 1 147 ? -8.963 16.198 4.249 1.00 66.31 147 ALA A N 1
ATOM 1070 C CA . ALA A 1 147 ? -9.020 15.139 5.241 1.00 66.31 147 ALA A CA 1
ATOM 1071 C C . ALA A 1 147 ? -8.545 15.632 6.616 1.00 66.31 147 ALA A C 1
ATOM 1073 O O . ALA A 1 147 ? -7.638 16.457 6.728 1.00 66.31 147 ALA A O 1
ATOM 1074 N N . GLU A 1 148 ? -9.154 15.098 7.672 1.00 78.62 148 GLU A N 1
ATOM 1075 C CA . GLU A 1 148 ? -8.750 15.376 9.046 1.00 78.62 148 GLU A CA 1
ATOM 1076 C C . GLU A 1 148 ? -7.318 14.880 9.298 1.00 78.62 148 GLU A C 1
ATOM 1078 O O . GLU A 1 148 ? -6.997 13.707 9.099 1.00 78.62 148 GLU A O 1
ATOM 1083 N N . THR A 1 149 ? -6.443 15.781 9.747 1.00 88.94 149 THR A N 1
ATOM 1084 C CA . THR A 1 149 ? -5.079 15.419 10.138 1.00 88.94 149 THR A CA 1
ATOM 1085 C C . THR A 1 149 ? -5.106 14.662 11.459 1.00 88.94 149 THR A C 1
ATOM 1087 O O . THR A 1 149 ? -5.455 15.228 12.495 1.00 88.94 149 THR A O 1
ATOM 1090 N N . VAL A 1 150 ? -4.653 13.409 11.439 1.00 93.44 150 VAL A N 1
ATOM 1091 C CA . VAL A 1 150 ? -4.530 12.558 12.630 1.00 93.44 150 VAL A CA 1
ATOM 1092 C C . VAL A 1 150 ? -3.062 12.313 12.996 1.00 93.44 150 VAL A C 1
ATOM 1094 O O . VAL A 1 150 ? -2.197 12.302 12.113 1.00 93.44 150 VAL A O 1
ATOM 1097 N N . PRO A 1 151 ? -2.736 12.097 14.284 1.00 96.38 151 PRO A N 1
ATOM 1098 C CA . PRO A 1 151 ? -1.402 11.664 14.666 1.00 96.38 151 PRO A CA 1
ATOM 1099 C C . PRO A 1 151 ? -1.112 10.260 14.130 1.00 96.38 151 PRO A C 1
ATOM 1101 O O . PRO A 1 151 ? -1.996 9.410 14.050 1.00 96.38 151 PRO A O 1
ATOM 1104 N N . MET A 1 152 ? 0.153 9.993 13.820 1.00 96.88 152 MET A N 1
ATOM 1105 C CA . MET A 1 152 ? 0.623 8.634 13.562 1.00 96.88 152 MET A CA 1
ATOM 1106 C C . MET A 1 152 ? 0.861 7.917 14.896 1.00 96.88 152 MET A C 1
ATOM 1108 O O . MET A 1 152 ? 1.423 8.509 15.820 1.00 96.88 152 MET A O 1
ATOM 1112 N N . ALA A 1 153 ? 0.437 6.660 14.994 1.00 97.31 153 ALA A N 1
ATOM 1113 C CA . ALA A 1 153 ? 0.790 5.780 16.099 1.00 97.31 153 ALA A CA 1
ATOM 1114 C C . ALA A 1 153 ? 2.129 5.084 15.830 1.00 97.31 153 ALA A C 1
ATOM 1116 O O . ALA A 1 153 ? 2.487 4.807 14.682 1.00 97.31 153 ALA A O 1
ATOM 1117 N N . TYR A 1 154 ? 2.844 4.761 16.899 1.00 95.94 154 TYR A N 1
ATOM 1118 C CA . TYR A 1 154 ? 3.977 3.846 16.843 1.00 95.94 154 TYR A CA 1
ATOM 1119 C C . TYR A 1 154 ? 3.504 2.389 16.849 1.00 95.94 154 TYR A C 1
ATOM 1121 O O . TYR A 1 154 ? 2.454 2.060 17.404 1.00 95.94 154 TYR A O 1
ATOM 1129 N N . ALA A 1 155 ? 4.309 1.482 16.300 1.00 95.62 155 ALA A N 1
ATOM 1130 C CA . ALA A 1 155 ? 3.998 0.057 16.221 1.00 95.62 155 ALA A CA 1
ATOM 1131 C C . ALA A 1 155 ? 3.726 -0.580 17.596 1.00 95.62 155 ALA A C 1
ATOM 1133 O O . ALA A 1 155 ? 2.920 -1.502 17.699 1.00 95.62 155 ALA A O 1
ATOM 1134 N N . TYR A 1 156 ? 4.366 -0.090 18.666 1.00 95.56 156 TYR A N 1
ATOM 1135 C CA . TYR A 1 156 ? 4.142 -0.593 20.028 1.00 95.56 156 TYR A CA 1
ATOM 1136 C C . TYR A 1 156 ? 2.780 -0.192 20.616 1.00 95.56 156 TYR A C 1
ATOM 1138 O O . TYR A 1 156 ? 2.368 -0.771 21.618 1.00 95.56 156 TYR A O 1
ATOM 1146 N N . GLU A 1 157 ? 2.104 0.802 20.033 1.00 97.19 157 GLU A N 1
ATOM 1147 C CA . GLU A 1 157 ? 0.768 1.234 20.457 1.00 97.19 157 GLU A CA 1
ATOM 1148 C C . GLU A 1 157 ? -0.330 0.319 19.900 1.00 97.19 157 GLU A C 1
ATOM 1150 O O . GLU A 1 157 ? -1.456 0.366 20.383 1.00 97.19 157 GLU A O 1
ATOM 1155 N N . ALA A 1 158 ? -0.013 -0.536 18.920 1.00 97.56 158 ALA A N 1
ATOM 1156 C CA . ALA A 1 158 ? -0.956 -1.488 18.352 1.00 97.56 158 ALA A CA 1
ATOM 1157 C C . ALA A 1 158 ? -1.482 -2.462 19.414 1.00 97.56 158 ALA A C 1
ATOM 1159 O O . ALA A 1 158 ? -0.708 -3.138 20.102 1.00 97.56 158 ALA A O 1
ATOM 1160 N N . HIS A 1 159 ? -2.800 -2.628 19.479 1.00 98.25 159 HIS A N 1
ATOM 1161 C CA . HIS A 1 159 ? -3.423 -3.626 20.342 1.00 98.25 159 HIS A CA 1
ATOM 1162 C C . HIS A 1 159 ? -4.597 -4.325 19.653 1.00 98.25 159 HIS A C 1
ATOM 1164 O O . HIS A 1 159 ? -5.150 -3.861 18.657 1.00 98.25 159 HIS A O 1
ATOM 1170 N N . LEU A 1 160 ? -4.979 -5.486 20.189 1.00 98.62 160 LEU A N 1
ATOM 1171 C CA . LEU A 1 160 ? -6.150 -6.214 19.706 1.00 98.62 160 LEU A CA 1
ATOM 1172 C C . LEU A 1 160 ? -7.430 -5.409 19.961 1.00 98.62 160 LEU A C 1
ATOM 1174 O O . LEU A 1 160 ? -7.529 -4.691 20.960 1.00 98.62 160 LEU A O 1
ATOM 1178 N N . GLY A 1 161 ? -8.416 -5.578 19.084 1.00 98.56 161 GLY A N 1
ATOM 1179 C CA . GLY A 1 161 ? -9.735 -4.964 19.214 1.00 98.56 161 GLY A CA 1
ATOM 1180 C C . GLY A 1 161 ? -10.078 -4.016 18.072 1.00 98.56 161 GLY A C 1
ATOM 1181 O O . GLY A 1 161 ? -9.518 -4.097 16.980 1.00 98.56 161 GLY A O 1
ATOM 1182 N N . LYS A 1 162 ? -11.061 -3.147 18.316 1.00 98.62 162 LYS A N 1
ATOM 1183 C CA . LYS A 1 162 ? -11.680 -2.317 17.278 1.00 98.62 162 LYS A CA 1
ATOM 1184 C C . LYS A 1 162 ? -10.679 -1.372 16.615 1.00 98.62 162 LYS A C 1
ATOM 1186 O O . LYS A 1 162 ? -9.796 -0.818 17.269 1.00 98.62 162 LYS A O 1
ATOM 1191 N N . ALA A 1 163 ? -10.875 -1.178 15.321 1.00 98.69 163 ALA A N 1
ATOM 1192 C CA . ALA A 1 163 ? -10.169 -0.225 14.489 1.00 98.69 163 ALA A CA 1
ATOM 1193 C C . ALA A 1 163 ? -11.093 0.242 13.353 1.00 98.69 163 ALA A C 1
ATOM 1195 O O . ALA A 1 163 ? -12.198 -0.273 13.165 1.00 98.69 163 ALA A O 1
ATOM 1196 N N . THR A 1 164 ? -10.632 1.228 12.596 1.00 98.62 164 THR A N 1
ATOM 1197 C CA . THR A 1 164 ? -11.340 1.775 11.440 1.00 98.62 164 THR A CA 1
ATOM 1198 C C . THR A 1 164 ? -10.485 1.607 10.196 1.00 98.62 164 THR A C 1
ATOM 1200 O O . THR A 1 164 ? -9.332 2.029 10.168 1.00 98.62 164 THR A O 1
ATOM 1203 N N . LEU A 1 165 ? -11.059 1.016 9.155 1.00 98.38 165 LEU A N 1
ATOM 1204 C CA . LEU A 1 165 ? -10.493 0.939 7.815 1.00 98.38 165 LEU A CA 1
ATOM 1205 C C . LEU A 1 165 ? -11.036 2.099 6.974 1.00 98.38 165 LEU A C 1
ATOM 1207 O O . LEU A 1 165 ? -12.250 2.252 6.848 1.00 98.38 165 LEU A O 1
ATOM 1211 N N . LEU A 1 166 ? -10.149 2.888 6.373 1.00 96.94 166 LEU A N 1
ATOM 1212 C CA . LEU A 1 166 ? -10.516 3.911 5.396 1.00 96.94 166 LEU A CA 1
ATOM 1213 C C . LEU A 1 166 ? -10.304 3.377 3.979 1.00 96.94 166 LEU A C 1
ATOM 1215 O O . LEU A 1 166 ? -9.198 2.963 3.621 1.00 96.94 166 LEU A O 1
ATOM 1219 N N . ALA A 1 167 ? -11.351 3.392 3.159 1.00 95.44 167 ALA A N 1
ATOM 1220 C CA . ALA A 1 167 ? -11.275 2.923 1.780 1.00 95.44 167 ALA A CA 1
ATOM 1221 C C . ALA A 1 167 ? -12.262 3.656 0.864 1.00 95.44 167 ALA A C 1
ATOM 1223 O O . ALA A 1 167 ? -13.304 4.142 1.302 1.00 95.44 167 ALA A O 1
ATOM 1224 N N . THR A 1 168 ? -11.940 3.685 -0.427 1.00 93.38 168 THR A N 1
ATOM 1225 C CA . THR A 1 168 ? -12.843 4.134 -1.492 1.00 93.38 168 THR A CA 1
ATOM 1226 C C . THR A 1 168 ? -13.304 2.912 -2.268 1.00 93.38 168 THR A C 1
ATOM 1228 O O . THR A 1 168 ? -12.490 2.207 -2.858 1.00 93.38 168 THR A O 1
ATOM 1231 N N . VAL A 1 169 ? -14.611 2.655 -2.251 1.00 93.75 169 VAL A N 1
ATOM 1232 C CA . VAL A 1 169 ? -15.232 1.496 -2.923 1.00 93.75 169 VAL A CA 1
ATOM 1233 C C . VAL A 1 169 ? -16.202 1.897 -4.033 1.00 93.75 169 VAL A C 1
ATOM 1235 O O . VAL A 1 169 ? -16.727 1.038 -4.727 1.00 93.75 169 VAL A O 1
ATOM 1238 N N . SER A 1 170 ? -16.450 3.197 -4.196 1.00 93.12 170 SER A N 1
ATOM 1239 C CA . SER A 1 170 ? -17.300 3.758 -5.244 1.00 93.12 170 SER A CA 1
ATOM 1240 C C . SER A 1 170 ? -16.944 5.228 -5.444 1.00 93.12 170 SER A C 1
ATOM 1242 O O . SER A 1 170 ? -16.769 5.967 -4.473 1.00 93.12 170 SER A O 1
ATOM 1244 N N . GLY A 1 171 ? -16.862 5.667 -6.697 1.00 91.19 171 GLY A N 1
ATOM 1245 C CA . GLY A 1 171 ? -16.533 7.041 -7.048 1.00 91.19 171 GLY A CA 1
ATOM 1246 C C . GLY A 1 171 ? -15.145 7.448 -6.545 1.00 91.19 171 GLY A C 1
ATOM 1247 O O . GLY A 1 171 ? -14.153 6.746 -6.744 1.00 91.1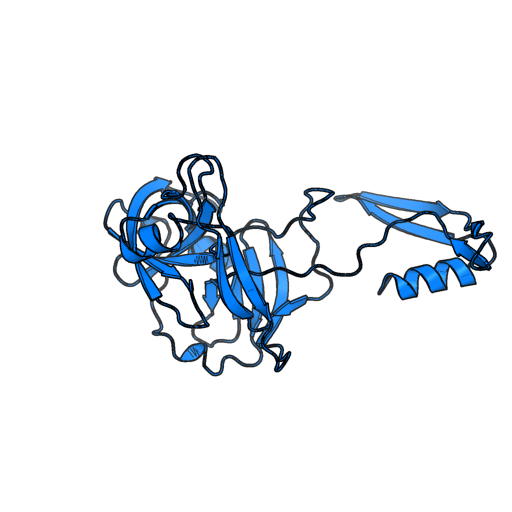9 171 GLY A O 1
ATOM 1248 N N . SER A 1 172 ? -15.080 8.600 -5.883 1.00 87.69 172 SER A N 1
ATOM 1249 C CA . SER A 1 172 ? -13.853 9.159 -5.293 1.00 87.69 172 SER A CA 1
ATOM 1250 C C . SER A 1 172 ? -13.970 9.425 -3.788 1.00 87.69 172 SER A C 1
ATOM 1252 O O . SER A 1 172 ? -13.087 10.043 -3.194 1.00 87.69 172 SER A O 1
ATOM 1254 N N . GLU A 1 173 ? -15.057 8.971 -3.161 1.00 88.50 173 GLU A N 1
ATOM 1255 C CA . GLU A 1 173 ? -15.339 9.243 -1.755 1.00 88.50 173 GLU A CA 1
ATOM 1256 C C . GLU A 1 173 ? -14.612 8.249 -0.844 1.00 88.50 173 GLU A C 1
ATOM 1258 O O . GLU A 1 173 ? -14.633 7.035 -1.057 1.00 88.50 173 GLU A O 1
ATOM 1263 N N . VAL A 1 174 ? -13.943 8.766 0.186 1.00 91.75 174 VAL A N 1
ATOM 1264 C CA . VAL A 1 174 ? -13.337 7.938 1.232 1.00 91.75 174 VAL A CA 1
ATOM 1265 C C . VAL A 1 174 ? -14.390 7.670 2.298 1.00 91.75 174 VAL A C 1
ATOM 1267 O O . VAL A 1 174 ? -14.934 8.602 2.884 1.00 91.75 174 VAL A O 1
ATOM 1270 N N . ALA A 1 175 ? -14.642 6.396 2.579 1.00 94.00 175 ALA A N 1
ATOM 1271 C CA . ALA A 1 175 ? -15.557 5.963 3.622 1.00 94.00 175 ALA A CA 1
ATOM 1272 C C . ALA A 1 175 ? -14.807 5.247 4.751 1.00 94.00 175 ALA A C 1
ATOM 1274 O O . ALA A 1 175 ? -13.793 4.578 4.533 1.00 94.00 175 ALA A O 1
ATOM 1275 N N . ALA A 1 176 ? -15.335 5.392 5.966 1.00 96.81 176 ALA A N 1
ATOM 1276 C CA . ALA A 1 176 ? -14.882 4.673 7.147 1.00 96.81 176 ALA A CA 1
ATOM 1277 C C . ALA A 1 176 ? -15.699 3.391 7.341 1.00 96.81 176 ALA A C 1
ATOM 1279 O O . ALA A 1 176 ? -16.935 3.419 7.293 1.00 96.81 176 ALA A O 1
ATOM 1280 N N . PHE A 1 177 ? -14.994 2.291 7.591 1.00 98.44 177 PHE A N 1
ATOM 1281 C CA . PHE A 1 177 ? -15.551 0.965 7.814 1.00 98.44 177 PHE A CA 1
ATOM 1282 C C . PHE A 1 177 ? -14.999 0.357 9.101 1.00 98.44 177 PHE A C 1
ATOM 1284 O O . PHE A 1 177 ? -13.809 0.476 9.400 1.00 98.44 177 PHE A O 1
ATOM 1291 N N . ASP A 1 178 ? -15.856 -0.334 9.838 1.00 98.69 178 ASP A N 1
ATOM 1292 C CA . ASP A 1 178 ? -15.462 -1.082 11.027 1.00 98.69 178 ASP A CA 1
ATOM 1293 C C . ASP A 1 178 ? -14.590 -2.305 10.691 1.00 98.69 178 ASP A C 1
ATOM 1295 O O . ASP A 1 178 ? -14.872 -3.106 9.785 1.00 98.69 178 ASP A O 1
ATOM 1299 N N . CYS A 1 179 ? -13.517 -2.469 11.463 1.00 98.62 179 CYS A N 1
ATOM 1300 C CA . CYS A 1 179 ? -12.690 -3.666 11.460 1.00 98.62 179 CYS A CA 1
ATOM 1301 C C . CYS A 1 179 ? -12.154 -3.978 12.865 1.00 98.62 179 CYS A C 1
ATOM 1303 O O . CYS A 1 179 ? -12.286 -3.199 13.812 1.00 98.62 179 CYS A O 1
ATOM 1305 N N . GLU A 1 180 ? -11.549 -5.151 13.012 1.00 98.69 180 GLU A N 1
ATOM 1306 C CA . GLU A 1 180 ? -10.926 -5.595 14.252 1.00 98.69 180 GLU A CA 1
ATOM 1307 C C . GLU A 1 180 ? -9.491 -6.056 14.002 1.00 98.69 180 GLU A C 1
ATOM 1309 O O . GLU A 1 180 ? -9.216 -6.863 13.109 1.00 98.69 180 GLU A O 1
ATOM 1314 N N . ILE A 1 181 ? -8.560 -5.574 14.821 1.00 98.69 181 ILE A N 1
ATOM 1315 C CA . ILE A 1 181 ? -7.193 -6.078 14.871 1.00 98.69 181 ILE A CA 1
ATOM 1316 C C . ILE A 1 181 ? -7.213 -7.400 15.631 1.00 98.69 181 ILE A C 1
ATOM 1318 O O . ILE A 1 181 ? -7.412 -7.452 16.844 1.00 98.69 181 ILE A O 1
ATOM 1322 N N . THR A 1 182 ? -6.986 -8.481 14.894 1.00 98.31 182 THR A N 1
ATOM 1323 C CA . THR A 1 182 ? -7.052 -9.859 15.409 1.00 98.31 182 THR A CA 1
ATOM 1324 C C . THR A 1 182 ? -5.677 -10.443 15.703 1.00 98.31 182 THR A C 1
ATOM 1326 O O . THR A 1 182 ? -5.557 -11.451 16.401 1.00 98.31 182 THR A O 1
ATOM 1329 N N . ARG A 1 183 ? -4.616 -9.803 15.203 1.00 97.94 183 ARG A N 1
ATOM 1330 C CA . ARG A 1 183 ? -3.234 -10.132 15.546 1.00 97.94 183 ARG A CA 1
ATOM 1331 C C . ARG A 1 183 ? -2.351 -8.901 15.451 1.00 97.94 183 ARG A C 1
ATOM 1333 O O . ARG A 1 183 ? -2.373 -8.210 14.439 1.00 97.94 183 ARG A O 1
ATOM 1340 N N . VAL A 1 184 ? -1.509 -8.718 16.458 1.00 97.62 184 VAL A N 1
ATOM 1341 C CA . VAL A 1 184 ? -0.441 -7.717 16.486 1.00 97.62 184 VAL A CA 1
ATOM 1342 C C . VAL A 1 184 ? 0.888 -8.458 16.537 1.00 97.62 184 VAL A C 1
ATOM 1344 O O . VAL A 1 184 ? 1.083 -9.322 17.392 1.00 97.62 184 VAL A O 1
ATOM 1347 N N . ASN A 1 185 ? 1.801 -8.143 15.622 1.00 95.19 185 ASN A N 1
ATOM 1348 C CA . ASN A 1 185 ? 3.181 -8.595 15.709 1.00 95.19 185 ASN A CA 1
ATOM 1349 C C . ASN A 1 185 ? 4.033 -7.440 16.236 1.00 95.19 185 ASN A C 1
ATOM 1351 O O . ASN A 1 185 ? 4.144 -6.393 15.596 1.00 95.19 185 ASN A O 1
ATOM 1355 N N . THR A 1 186 ? 4.671 -7.649 17.385 1.00 89.69 186 THR A N 1
ATOM 1356 C CA . THR A 1 186 ? 5.693 -6.732 17.889 1.00 89.69 186 THR A CA 1
ATOM 1357 C C . THR A 1 186 ? 6.925 -6.816 16.994 1.00 89.69 186 THR A C 1
ATOM 1359 O O . THR A 1 186 ? 7.433 -7.906 16.726 1.00 89.69 186 THR A O 1
ATOM 1362 N N . GLN A 1 187 ? 7.411 -5.669 16.533 1.00 89.81 187 GLN A N 1
ATOM 1363 C CA . GLN A 1 187 ? 8.543 -5.576 15.619 1.00 89.81 187 GLN A CA 1
ATOM 1364 C C . GLN A 1 187 ? 9.605 -4.654 16.218 1.00 89.81 187 GLN A C 1
ATOM 1366 O O . GLN A 1 187 ? 9.294 -3.563 16.676 1.00 89.81 187 GLN A O 1
ATOM 1371 N N . GLN A 1 188 ? 10.854 -5.122 16.233 1.00 84.12 188 GLN A N 1
ATOM 1372 C CA . GLN A 1 188 ? 12.028 -4.329 16.632 1.00 84.12 188 GLN A CA 1
ATOM 1373 C C . GLN A 1 188 ? 12.748 -3.723 15.416 1.00 84.12 188 GLN A C 1
ATOM 1375 O O . GLN A 1 188 ? 13.689 -2.952 15.564 1.00 84.12 188 GLN A O 1
ATOM 1380 N N . SER A 1 189 ? 12.328 -4.110 14.211 1.00 88.19 189 SER A N 1
ATOM 1381 C CA . SER A 1 189 ? 12.848 -3.631 12.936 1.00 88.19 189 SER A CA 1
ATOM 1382 C C . SER A 1 189 ? 11.733 -3.633 11.880 1.00 88.19 189 SER A C 1
ATOM 1384 O O . SER A 1 189 ? 10.809 -4.449 12.000 1.00 88.19 189 SER A O 1
ATOM 1386 N N . PRO A 1 190 ? 11.834 -2.804 10.825 1.00 87.75 190 PRO A N 1
ATOM 1387 C CA . PRO A 1 190 ? 10.834 -2.734 9.762 1.00 87.75 190 PRO A CA 1
ATOM 1388 C C . PRO A 1 190 ? 10.516 -4.092 9.127 1.00 87.75 190 PRO A C 1
ATOM 1390 O O . PRO A 1 190 ? 11.412 -4.869 8.794 1.00 87.75 190 PRO A O 1
ATOM 1393 N N . SER A 1 191 ? 9.225 -4.392 8.959 1.00 89.44 191 SER A N 1
ATOM 1394 C CA . SER A 1 191 ? 8.746 -5.590 8.260 1.00 89.44 191 SER A CA 1
ATOM 1395 C C . SER A 1 191 ? 7.293 -5.431 7.803 1.00 89.44 191 SER A C 1
ATOM 1397 O O . SER A 1 191 ? 6.464 -4.838 8.492 1.00 89.44 191 SER A O 1
ATOM 1399 N N . VAL A 1 192 ? 6.970 -6.018 6.649 1.00 86.19 192 VAL A N 1
ATOM 1400 C CA . VAL A 1 192 ? 5.683 -5.861 5.945 1.00 86.19 192 VAL A CA 1
ATOM 1401 C C . VAL A 1 192 ? 4.478 -6.537 6.622 1.00 86.19 192 VAL A C 1
ATOM 1403 O O . VAL A 1 192 ? 3.339 -6.263 6.253 1.00 86.19 192 VAL A O 1
ATOM 1406 N N . LYS A 1 193 ? 4.693 -7.424 7.607 1.00 90.25 193 LYS A N 1
ATOM 1407 C CA . LYS A 1 193 ? 3.621 -8.142 8.334 1.00 90.25 193 LYS A CA 1
ATOM 1408 C C . LYS A 1 193 ? 3.513 -7.669 9.785 1.00 90.25 193 LYS A C 1
ATOM 1410 O O . LYS A 1 193 ? 3.857 -8.413 10.708 1.00 90.25 193 LYS A O 1
ATOM 1415 N N . GLY A 1 194 ? 3.052 -6.434 9.962 1.00 94.94 194 GLY A N 1
ATOM 1416 C CA . GLY A 1 194 ? 2.868 -5.800 11.269 1.00 94.94 194 GLY A CA 1
ATOM 1417 C C . GLY A 1 194 ? 1.647 -6.328 12.019 1.00 94.94 194 GLY A C 1
ATOM 1418 O O . GLY A 1 194 ? 1.759 -6.751 13.164 1.00 94.94 194 GLY A O 1
ATOM 1419 N N . MET A 1 195 ? 0.488 -6.390 11.364 1.00 97.19 195 MET A N 1
ATOM 1420 C CA . MET A 1 195 ? -0.761 -6.823 12.003 1.00 97.19 195 MET A CA 1
ATOM 1421 C C . MET A 1 195 ? -1.697 -7.551 11.031 1.00 97.19 195 MET A C 1
ATOM 1423 O O . MET A 1 195 ? -1.475 -7.551 9.818 1.00 97.19 195 MET A O 1
ATOM 1427 N N . ILE A 1 196 ? -2.723 -8.204 11.579 1.00 98.25 196 ILE A N 1
ATOM 1428 C CA . ILE A 1 196 ? -3.834 -8.785 10.818 1.00 98.25 196 ILE A CA 1
ATOM 1429 C C . ILE A 1 196 ? -5.127 -8.118 11.267 1.00 98.25 196 ILE A C 1
ATOM 1431 O O . ILE A 1 196 ? -5.450 -8.116 12.460 1.00 98.25 196 ILE A O 1
ATOM 1435 N N . VAL A 1 197 ? -5.883 -7.618 10.297 1.00 98.38 197 VAL A N 1
ATOM 1436 C CA . VAL A 1 197 ? -7.221 -7.062 10.503 1.00 98.38 197 VAL A CA 1
ATOM 1437 C C . VAL A 1 197 ? -8.278 -8.005 9.943 1.00 98.38 197 VAL A C 1
ATOM 1439 O O . VAL A 1 197 ? -8.027 -8.704 8.962 1.00 98.38 197 VAL A O 1
ATOM 1442 N N . THR A 1 198 ? -9.449 -8.023 10.571 1.00 98.62 198 THR A N 1
ATOM 1443 C CA . THR A 1 198 ? -10.671 -8.649 10.058 1.00 98.62 198 THR A CA 1
ATOM 1444 C C . THR A 1 198 ? -11.715 -7.557 9.865 1.00 98.62 198 THR A C 1
ATOM 1446 O O . THR A 1 198 ? -12.021 -6.830 10.806 1.00 98.62 198 THR A O 1
ATOM 1449 N N . VAL A 1 199 ? -12.243 -7.410 8.655 1.00 98.44 199 VAL A N 1
ATOM 1450 C CA . VAL A 1 199 ? -13.340 -6.486 8.355 1.00 98.44 199 VAL A CA 1
ATOM 1451 C C . VAL A 1 199 ? -14.616 -6.998 9.012 1.00 98.44 199 VAL A C 1
ATOM 1453 O O . VAL A 1 199 ? -14.979 -8.161 8.841 1.00 98.44 199 VAL A O 1
ATOM 1456 N N . THR A 1 200 ? -15.304 -6.120 9.737 1.00 98.44 200 THR A N 1
ATOM 1457 C CA . THR A 1 200 ? -16.564 -6.429 10.427 1.00 98.44 200 THR A CA 1
ATOM 1458 C C . THR A 1 200 ? -17.734 -5.584 9.922 1.00 98.44 200 THR A C 1
ATOM 1460 O O . THR A 1 200 ? -18.881 -5.910 10.213 1.00 98.44 200 THR A O 1
ATOM 1463 N N . ASP A 1 201 ? -17.471 -4.539 9.131 1.00 98.56 201 ASP A N 1
ATOM 1464 C CA . ASP A 1 201 ? -18.501 -3.678 8.548 1.00 98.56 201 ASP A CA 1
ATOM 1465 C C . ASP A 1 201 ? -19.344 -4.397 7.484 1.00 98.56 201 ASP A C 1
ATOM 1467 O O . ASP A 1 201 ? -18.857 -4.792 6.420 1.00 98.56 201 ASP A O 1
ATOM 1471 N N . GLU A 1 202 ? -20.645 -4.515 7.740 1.00 98.00 202 GLU A N 1
ATOM 1472 C CA . GLU A 1 202 ? -21.586 -5.188 6.842 1.00 98.00 202 GLU A CA 1
ATOM 1473 C C . GLU A 1 202 ? -21.731 -4.487 5.482 1.00 98.00 202 GLU A C 1
ATOM 1475 O O . GLU A 1 202 ? -21.971 -5.151 4.468 1.00 98.00 202 GLU A O 1
ATOM 1480 N N . ARG A 1 203 ? -21.556 -3.159 5.413 1.00 97.50 203 ARG A N 1
ATOM 1481 C CA . ARG A 1 203 ? -21.657 -2.400 4.154 1.00 97.50 203 ARG A CA 1
ATOM 1482 C C . ARG A 1 203 ? -20.481 -2.731 3.245 1.00 97.50 203 ARG A C 1
ATOM 1484 O O . ARG A 1 203 ? -20.675 -2.963 2.052 1.00 97.50 203 ARG A O 1
ATOM 1491 N N . LEU A 1 204 ? -19.275 -2.816 3.810 1.00 97.62 204 LEU A N 1
ATOM 1492 C CA . LEU A 1 204 ? -18.092 -3.221 3.052 1.00 97.62 204 LEU A CA 1
ATOM 1493 C C . LEU A 1 204 ? -18.218 -4.683 2.610 1.00 97.62 204 LEU A C 1
ATOM 1495 O O . LEU A 1 204 ? -18.116 -4.980 1.425 1.00 97.62 204 LEU A O 1
ATOM 1499 N N . LEU A 1 205 ? -18.543 -5.593 3.533 1.00 97.62 205 LEU A N 1
ATOM 1500 C CA . LEU A 1 205 ? -18.665 -7.028 3.246 1.00 97.62 205 LEU A CA 1
ATOM 1501 C C . LEU A 1 205 ? -19.745 -7.352 2.202 1.00 97.62 205 LEU A C 1
ATOM 1503 O O . LEU A 1 205 ? -19.575 -8.266 1.387 1.00 97.62 205 LEU A O 1
ATOM 1507 N N . SER A 1 206 ? -20.861 -6.623 2.212 1.00 96.38 206 SER A N 1
ATOM 1508 C CA . SER A 1 206 ? -21.925 -6.792 1.218 1.00 96.38 206 SER A CA 1
ATOM 1509 C C . SER A 1 206 ? -21.521 -6.284 -0.166 1.00 96.38 206 SER A C 1
ATOM 1511 O O . SER A 1 206 ? -21.846 -6.944 -1.153 1.00 96.38 206 SER A O 1
ATOM 1513 N N . THR A 1 207 ? -20.774 -5.180 -0.231 1.00 95.44 207 THR A N 1
ATOM 1514 C CA . THR A 1 207 ? -20.337 -4.549 -1.485 1.00 95.44 207 THR A CA 1
ATOM 1515 C C . THR A 1 207 ? -19.166 -5.296 -2.123 1.00 95.44 207 THR A C 1
ATOM 1517 O O . THR A 1 207 ? -19.213 -5.649 -3.296 1.00 95.44 207 THR A O 1
ATOM 1520 N N . THR A 1 208 ? -18.117 -5.578 -1.350 1.00 96.19 208 THR A N 1
ATOM 1521 C CA . THR A 1 208 ? -16.826 -6.053 -1.870 1.00 96.19 208 THR A CA 1
ATOM 1522 C C . THR A 1 208 ? -16.531 -7.508 -1.509 1.00 96.19 208 THR A C 1
ATOM 1524 O O . THR A 1 208 ? -15.645 -8.112 -2.104 1.00 96.19 208 THR A O 1
ATOM 1527 N N . GLY A 1 209 ? -17.248 -8.097 -0.544 1.00 95.38 209 GLY A N 1
ATOM 1528 C CA . GLY A 1 209 ? -16.918 -9.418 0.010 1.00 95.38 209 GLY A CA 1
ATOM 1529 C C . GLY A 1 209 ? -15.772 -9.405 1.031 1.00 95.38 209 GLY A C 1
ATOM 1530 O O . GLY A 1 209 ? -15.395 -10.462 1.530 1.00 95.38 209 GLY A O 1
ATOM 1531 N N . GLY A 1 210 ? -15.241 -8.227 1.371 1.00 96.31 210 GLY A N 1
ATOM 1532 C CA . GLY A 1 210 ? -14.087 -8.051 2.254 1.00 96.31 210 GLY A CA 1
ATOM 1533 C C . GLY A 1 210 ? -13.012 -7.179 1.613 1.00 96.31 210 GLY A C 1
ATOM 1534 O O . GLY A 1 210 ? -13.307 -6.276 0.837 1.00 96.31 210 GLY A O 1
ATOM 1535 N N . ILE A 1 211 ? -11.755 -7.432 1.941 1.00 96.50 211 ILE A N 1
ATOM 1536 C CA . ILE A 1 211 ? -10.597 -6.798 1.318 1.00 96.50 211 ILE A CA 1
ATOM 1537 C C . ILE A 1 211 ? -10.425 -7.375 -0.094 1.00 96.50 211 ILE A C 1
ATOM 1539 O O . ILE A 1 211 ? -10.506 -8.580 -0.303 1.00 96.50 211 ILE A O 1
ATOM 1543 N N . VAL A 1 212 ? -10.193 -6.511 -1.076 1.00 94.88 212 VAL A N 1
ATOM 1544 C CA . VAL A 1 212 ? -10.066 -6.851 -2.496 1.00 94.88 212 VAL A CA 1
ATOM 1545 C C . VAL A 1 212 ? -8.838 -6.163 -3.081 1.00 94.88 212 VAL A C 1
ATOM 1547 O O . VAL A 1 212 ? -8.270 -5.251 -2.469 1.00 94.88 212 VAL A O 1
ATOM 1550 N N . GLN A 1 213 ? -8.409 -6.591 -4.265 1.00 91.00 213 GLN A N 1
ATOM 1551 C CA . GLN A 1 213 ? -7.324 -5.924 -4.977 1.00 91.00 213 GLN A CA 1
ATOM 1552 C C . GLN A 1 213 ? -7.691 -4.461 -5.264 1.00 91.00 213 GLN A C 1
ATOM 1554 O O . GLN A 1 213 ? -8.849 -4.132 -5.504 1.00 91.00 213 GLN A O 1
ATOM 1559 N N . GLY A 1 214 ? -6.706 -3.568 -5.170 1.00 89.62 214 GLY A N 1
ATOM 1560 C CA . GLY A 1 214 ? -6.911 -2.115 -5.213 1.00 89.62 214 GLY A CA 1
ATOM 1561 C C . GLY A 1 214 ? -7.031 -1.458 -3.832 1.00 89.62 214 GLY A C 1
ATOM 1562 O O . GLY A 1 214 ? -6.576 -0.327 -3.676 1.00 89.62 214 GLY A O 1
ATOM 1563 N N . MET A 1 215 ? -7.505 -2.176 -2.801 1.00 94.19 215 MET A N 1
ATOM 1564 C CA . MET A 1 215 ? -7.530 -1.670 -1.413 1.00 94.19 215 MET A CA 1
ATOM 1565 C C . MET A 1 215 ? -6.177 -1.747 -0.694 1.00 94.19 215 MET A C 1
ATOM 1567 O O . MET A 1 215 ? -6.049 -1.312 0.451 1.00 94.19 215 MET A O 1
ATOM 1571 N N . SER A 1 216 ? -5.138 -2.292 -1.333 1.00 92.38 216 SER A N 1
ATOM 1572 C CA . SER A 1 216 ? -3.800 -2.180 -0.757 1.00 92.38 216 SER A CA 1
ATOM 1573 C C . SER A 1 216 ? -3.421 -0.712 -0.637 1.00 92.38 216 SER A C 1
ATOM 1575 O O . SER A 1 216 ? -3.463 0.038 -1.613 1.00 92.38 216 SER A O 1
ATOM 1577 N N . GLY A 1 217 ? -3.018 -0.329 0.564 1.00 95.19 217 GLY A N 1
ATOM 1578 C CA . GLY A 1 217 ? -2.718 1.030 0.971 1.00 95.19 217 GLY A CA 1
ATOM 1579 C C . GLY A 1 217 ? -3.836 1.681 1.777 1.00 95.19 217 GLY A C 1
ATOM 1580 O O . GLY A 1 217 ? -3.595 2.761 2.310 1.00 95.19 217 GLY A O 1
ATOM 1581 N N . SER A 1 218 ? -5.006 1.050 1.918 1.00 96.94 218 SER A N 1
ATOM 1582 C CA . SER A 1 218 ? -6.101 1.558 2.748 1.00 96.94 218 SER A CA 1
ATOM 1583 C C . SER A 1 218 ? -5.665 1.758 4.207 1.00 96.94 218 SER A C 1
ATOM 1585 O O . SER A 1 218 ? -5.200 0.796 4.834 1.00 96.94 218 SER A O 1
ATOM 1587 N N . PRO A 1 219 ? -5.799 2.979 4.760 1.00 97.50 219 PRO A N 1
ATOM 1588 C CA . PRO A 1 219 ? -5.415 3.286 6.134 1.00 97.50 219 PRO A CA 1
ATOM 1589 C C . PRO A 1 219 ? -6.211 2.524 7.188 1.00 97.50 219 PRO A C 1
ATOM 1591 O O . PRO A 1 219 ? -7.421 2.349 7.070 1.00 97.50 219 PRO A O 1
ATOM 1594 N N . ILE A 1 220 ? -5.520 2.144 8.259 1.00 98.44 220 ILE A N 1
ATOM 1595 C CA . ILE A 1 220 ? -6.082 1.606 9.493 1.00 98.44 220 ILE A CA 1
ATOM 1596 C C . ILE A 1 220 ? -5.855 2.626 10.603 1.00 98.44 220 ILE A C 1
ATOM 1598 O O . ILE A 1 220 ? -4.708 2.948 10.938 1.00 98.44 220 ILE A O 1
ATOM 1602 N N . LEU A 1 221 ? -6.949 3.103 11.188 1.00 98.38 221 LEU A N 1
ATOM 1603 C CA . LEU A 1 221 ? -6.938 3.953 12.367 1.00 98.38 221 LEU A CA 1
ATOM 1604 C C . LEU A 1 221 ? -7.282 3.132 13.615 1.00 98.38 221 LEU A C 1
ATOM 1606 O O . LEU A 1 221 ? -8.240 2.361 13.608 1.00 98.38 221 LEU A O 1
ATOM 1610 N N . GLN A 1 222 ? -6.533 3.325 14.696 1.00 98.44 222 GLN A N 1
ATOM 1611 C CA . GLN A 1 222 ? -6.856 2.808 16.029 1.00 98.44 222 GLN A CA 1
ATOM 1612 C C . GLN A 1 222 ? -6.640 3.934 17.039 1.00 98.44 222 GLN A C 1
ATOM 1614 O O . GLN A 1 222 ? -5.688 4.702 16.912 1.00 98.44 222 GLN A O 1
ATOM 1619 N N . ASP A 1 223 ? -7.562 4.087 17.989 1.00 97.88 223 ASP A N 1
ATOM 1620 C CA . ASP A 1 223 ? -7.525 5.142 19.012 1.00 97.88 223 ASP A CA 1
ATOM 1621 C C . ASP A 1 223 ? -7.347 6.567 18.450 1.00 97.88 223 ASP A C 1
ATOM 1623 O O . ASP A 1 223 ? -6.665 7.415 19.026 1.00 97.88 223 ASP A O 1
ATOM 1627 N N . GLY A 1 224 ? -7.952 6.833 17.286 1.00 96.38 224 GLY A N 1
ATOM 1628 C CA . GLY A 1 224 ? -7.864 8.128 16.602 1.00 96.38 224 GLY A CA 1
ATOM 1629 C C . GLY A 1 224 ? -6.502 8.419 15.962 1.00 96.38 224 GLY A C 1
ATOM 1630 O O . GLY A 1 224 ? -6.245 9.557 15.576 1.00 96.38 224 GLY A O 1
ATOM 1631 N N . LYS A 1 225 ? -5.623 7.417 15.847 1.00 98.06 225 LYS A N 1
ATOM 1632 C CA . LYS A 1 225 ? -4.291 7.536 15.247 1.00 98.06 225 LYS A CA 1
ATOM 1633 C C . LYS A 1 225 ? -4.146 6.655 14.014 1.00 98.06 225 LYS A C 1
ATOM 1635 O O . LYS A 1 225 ? -4.70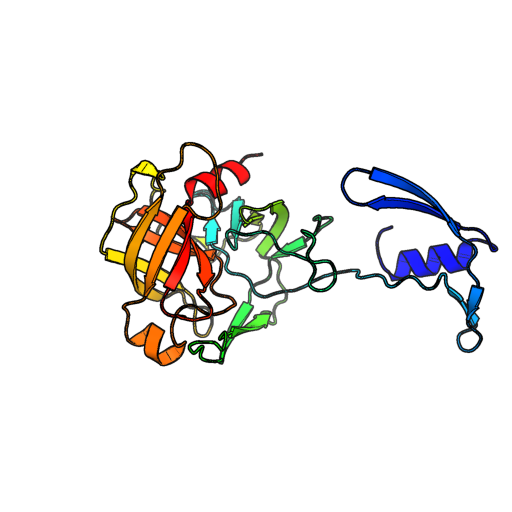2 5.561 13.963 1.00 98.06 225 LYS A O 1
ATOM 1640 N N . LEU A 1 226 ? -3.336 7.093 13.054 1.00 98.00 226 LEU A N 1
ATOM 1641 C CA . LEU A 1 226 ? -2.919 6.270 11.920 1.00 98.00 226 LEU A CA 1
ATOM 1642 C C . LEU A 1 226 ? -1.939 5.194 12.389 1.00 98.00 226 LEU A C 1
ATOM 1644 O O . LEU A 1 226 ? -0.786 5.498 12.693 1.00 98.00 226 LEU A O 1
ATOM 1648 N N . LEU A 1 227 ? -2.394 3.943 12.424 1.00 98.38 227 LEU A N 1
ATOM 1649 C CA . LEU A 1 227 ? -1.599 2.813 12.898 1.00 98.38 227 LEU A CA 1
ATOM 1650 C C . LEU A 1 227 ? -0.847 2.111 11.766 1.00 98.38 227 LEU A C 1
ATOM 1652 O O . LEU A 1 227 ? 0.310 1.716 11.912 1.00 98.38 227 LEU A O 1
ATOM 1656 N N . GLY A 1 228 ? -1.494 1.945 10.618 1.00 98.00 228 GLY A N 1
ATOM 1657 C CA . GLY A 1 228 ? -0.929 1.192 9.509 1.00 98.00 228 GLY A CA 1
ATOM 1658 C C . GLY A 1 228 ? -1.799 1.217 8.274 1.00 98.00 228 GLY A C 1
ATOM 1659 O O . GLY A 1 228 ? -2.766 1.969 8.208 1.00 98.00 228 GLY A O 1
ATOM 1660 N N . VAL A 1 229 ? -1.453 0.388 7.295 1.00 98.12 229 VAL A N 1
ATOM 1661 C CA . VAL A 1 229 ? -2.231 0.236 6.062 1.00 98.12 229 VAL A CA 1
ATOM 1662 C C . VAL A 1 229 ? -2.328 -1.221 5.650 1.00 98.12 229 VAL A C 1
ATOM 1664 O O . VAL A 1 229 ? -1.415 -2.008 5.912 1.00 98.12 229 VAL A O 1
ATOM 1667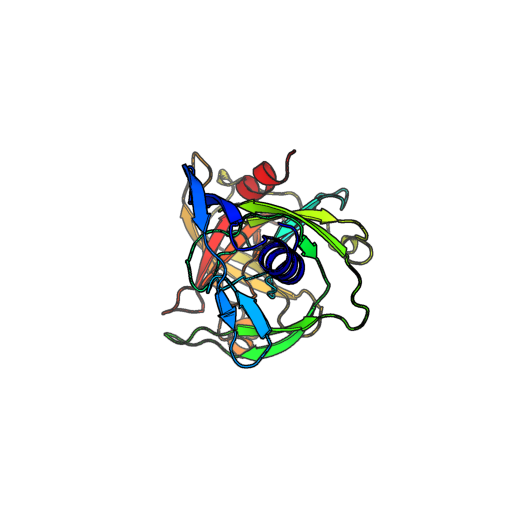 N N . VAL A 1 230 ? -3.422 -1.572 4.981 1.00 97.44 230 VAL A N 1
ATOM 1668 C CA . VAL A 1 230 ? -3.618 -2.892 4.369 1.00 97.44 230 VAL A CA 1
ATOM 1669 C C . VAL A 1 230 ? -2.581 -3.112 3.268 1.00 97.44 230 VAL A C 1
ATOM 1671 O O . VAL A 1 230 ? -2.349 -2.218 2.466 1.00 97.44 230 VAL A O 1
ATOM 1674 N N . THR A 1 231 ? -1.979 -4.298 3.201 1.00 94.69 231 THR A N 1
ATOM 1675 C CA . THR A 1 231 ? -1.024 -4.670 2.142 1.00 94.69 231 THR A CA 1
ATOM 1676 C C . THR A 1 231 ? -1.553 -5.798 1.265 1.00 94.69 231 THR A C 1
ATOM 1678 O O . THR A 1 231 ? -1.549 -5.699 0.047 1.00 94.69 231 THR A O 1
ATOM 1681 N N . HIS A 1 232 ? -2.023 -6.890 1.865 1.00 91.44 232 HIS A N 1
ATOM 1682 C CA . HIS A 1 232 ? -2.462 -8.068 1.117 1.00 91.44 232 HIS A CA 1
ATOM 1683 C C . HIS A 1 232 ? -3.688 -8.691 1.769 1.00 91.44 232 HIS A C 1
ATOM 1685 O O . HIS A 1 232 ? -3.756 -8.808 2.992 1.00 91.44 232 HIS A O 1
ATOM 1691 N N . VAL A 1 233 ? -4.621 -9.156 0.944 1.00 93.12 233 VAL A N 1
ATOM 1692 C CA . VAL A 1 233 ? -5.778 -9.948 1.372 1.00 93.12 233 VAL A CA 1
ATOM 1693 C C . VAL A 1 233 ? -5.400 -11.418 1.581 1.00 93.12 233 VAL A C 1
ATOM 1695 O O . VAL A 1 233 ? -4.513 -11.958 0.914 1.00 93.12 233 VAL A O 1
ATOM 1698 N N . PHE A 1 234 ? -6.094 -12.095 2.492 1.00 92.50 234 PHE A N 1
ATOM 1699 C CA . PHE A 1 234 ? -6.056 -13.548 2.607 1.00 92.50 234 PHE A CA 1
ATOM 1700 C C . PHE A 1 234 ? -6.933 -14.170 1.515 1.00 92.50 234 PHE A C 1
ATOM 1702 O O . PHE A 1 234 ? -8.152 -14.071 1.562 1.00 92.50 234 PHE A O 1
ATOM 1709 N N . VAL A 1 235 ? -6.329 -14.873 0.555 1.00 89.31 235 VAL A N 1
ATOM 1710 C CA . VAL A 1 235 ? -7.059 -15.446 -0.598 1.00 89.31 235 VAL A CA 1
ATOM 1711 C C . VAL A 1 235 ? -8.221 -16.358 -0.176 1.00 89.31 235 VAL A C 1
ATOM 1713 O O . VAL A 1 235 ? -9.282 -16.329 -0.785 1.00 89.31 235 VAL A O 1
ATOM 1716 N N . ASN A 1 236 ? -8.055 -17.139 0.894 1.00 91.44 236 ASN A N 1
ATOM 1717 C CA . ASN A 1 236 ? -9.092 -18.061 1.378 1.00 91.44 236 ASN A CA 1
ATOM 1718 C C . ASN A 1 236 ? -10.101 -17.416 2.341 1.00 91.44 236 ASN A C 1
ATOM 1720 O O . ASN A 1 236 ? -11.058 -18.071 2.740 1.00 91.44 236 ASN A O 1
ATOM 1724 N N . ASP A 1 237 ? -9.868 -16.173 2.756 1.00 95.44 237 ASP A N 1
ATOM 1725 C CA . ASP A 1 237 ? -10.728 -15.446 3.685 1.00 95.44 237 ASP A CA 1
ATOM 1726 C C . ASP A 1 237 ? -10.626 -13.942 3.386 1.00 95.44 237 ASP A C 1
ATOM 1728 O O . ASP A 1 237 ? -9.833 -13.241 4.022 1.00 95.44 237 ASP A O 1
ATOM 1732 N N . PRO A 1 238 ? -11.396 -13.431 2.407 1.00 94.69 238 PRO A N 1
ATOM 1733 C CA . PRO A 1 238 ? -11.289 -12.043 1.969 1.00 94.69 238 PRO A CA 1
ATOM 1734 C C . PRO A 1 238 ? -11.624 -11.046 3.079 1.00 94.69 238 PRO A C 1
ATOM 1736 O O . PRO A 1 238 ? -11.247 -9.884 2.995 1.00 94.69 238 PRO A O 1
ATOM 1739 N N . THR A 1 239 ? -12.267 -11.473 4.168 1.00 9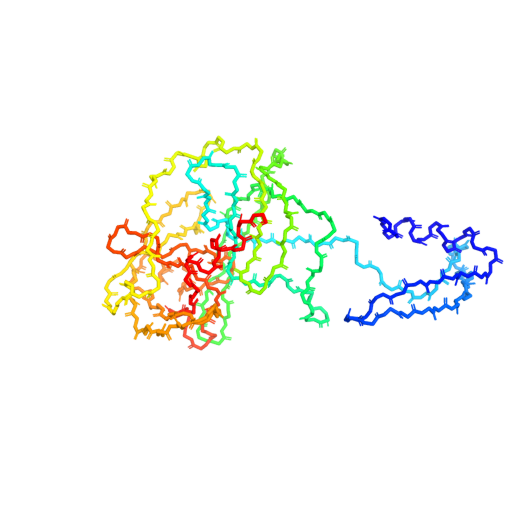7.00 239 THR A N 1
ATOM 1740 C CA . THR A 1 239 ? -12.515 -10.599 5.321 1.00 97.00 239 THR A CA 1
ATOM 1741 C C . THR A 1 239 ? -11.227 -10.206 6.045 1.00 97.00 239 THR A C 1
ATOM 1743 O O . THR A 1 239 ? -11.226 -9.232 6.795 1.00 97.00 239 THR A O 1
ATOM 1746 N N . LYS A 1 240 ? -10.116 -10.919 5.811 1.00 97.31 240 LYS A N 1
ATOM 1747 C CA . LYS A 1 240 ? -8.839 -10.711 6.493 1.00 97.31 240 LYS A CA 1
ATOM 1748 C C . LYS A 1 240 ? -7.774 -10.113 5.595 1.00 97.31 240 LYS A C 1
ATOM 1750 O O . LYS A 1 240 ? -7.629 -10.465 4.424 1.00 97.31 240 LYS A O 1
ATOM 1755 N N . GLY A 1 241 ? -6.948 -9.264 6.196 1.00 95.94 241 GLY A N 1
ATOM 1756 C CA . GLY A 1 241 ? -5.828 -8.623 5.522 1.00 95.94 241 GLY A CA 1
ATOM 1757 C C . GLY A 1 241 ? -4.598 -8.539 6.404 1.00 95.94 241 GLY A C 1
ATOM 1758 O O . GLY A 1 241 ? -4.691 -8.378 7.621 1.00 95.94 241 GLY A O 1
ATOM 1759 N N . TYR A 1 242 ? -3.434 -8.645 5.775 1.00 96.75 242 TYR A N 1
ATOM 1760 C CA . TYR A 1 242 ? -2.174 -8.225 6.365 1.00 96.75 242 TYR A CA 1
ATOM 1761 C C . TYR A 1 242 ? -2.054 -6.714 6.285 1.00 96.75 242 TYR A C 1
ATOM 1763 O O . TYR A 1 242 ? -2.418 -6.117 5.273 1.00 96.75 242 TYR A O 1
ATOM 1771 N N . CYS A 1 243 ? -1.462 -6.123 7.315 1.00 97.69 243 CYS A N 1
ATOM 1772 C CA . CYS A 1 243 ? -1.146 -4.708 7.335 1.00 97.69 243 CYS A CA 1
ATOM 1773 C C . CYS A 1 243 ? 0.306 -4.476 7.757 1.00 97.69 243 CYS A C 1
ATOM 1775 O O . CYS A 1 243 ? 0.869 -5.225 8.564 1.00 97.69 243 CYS A O 1
ATOM 1777 N N . ILE A 1 244 ? 0.882 -3.401 7.235 1.00 97.69 244 ILE A N 1
ATOM 1778 C CA . ILE A 1 244 ? 2.167 -2.837 7.654 1.00 97.69 244 ILE A CA 1
ATOM 1779 C C . ILE A 1 244 ? 1.911 -1.630 8.562 1.00 97.69 244 ILE A C 1
ATOM 1781 O O . ILE A 1 244 ? 0.916 -0.927 8.382 1.00 97.69 244 ILE A O 1
ATOM 1785 N N . TYR A 1 245 ? 2.791 -1.381 9.534 1.00 98.19 245 TYR A N 1
ATOM 1786 C CA . TYR A 1 245 ? 2.712 -0.172 10.353 1.00 98.19 245 TYR A CA 1
ATOM 1787 C C . TYR A 1 245 ? 3.093 1.076 9.557 1.00 98.19 245 TYR A C 1
ATOM 1789 O O . TYR A 1 245 ? 4.052 1.071 8.780 1.00 98.19 245 TYR A O 1
ATOM 1797 N N . ALA A 1 246 ? 2.366 2.166 9.801 1.00 97.25 246 ALA A N 1
ATOM 1798 C CA . ALA A 1 246 ? 2.609 3.450 9.152 1.00 97.25 246 ALA A CA 1
ATOM 1799 C C . ALA A 1 246 ? 3.983 4.016 9.537 1.00 97.25 246 ALA A C 1
ATOM 1801 O O . ALA A 1 246 ? 4.623 4.663 8.713 1.00 97.25 246 ALA A O 1
ATOM 1802 N N . GLU A 1 247 ? 4.471 3.690 10.738 1.00 96.19 247 GLU A N 1
ATOM 1803 C CA . GLU A 1 247 ? 5.817 4.012 11.219 1.00 96.19 247 GLU A CA 1
ATOM 1804 C C . GLU A 1 247 ? 6.909 3.620 10.208 1.00 96.19 247 GLU A C 1
ATOM 1806 O O . GLU A 1 247 ? 7.694 4.468 9.785 1.00 96.19 247 GLU A O 1
ATOM 1811 N N . TRP A 1 248 ? 6.906 2.369 9.733 1.00 95.88 248 TRP A N 1
ATOM 1812 C CA . TRP A 1 248 ? 7.912 1.873 8.784 1.00 95.88 248 TRP A CA 1
ATOM 1813 C C . TRP A 1 248 ? 7.815 2.537 7.417 1.00 95.88 248 TRP A C 1
ATOM 1815 O O . TRP A 1 248 ? 8.827 2.791 6.765 1.00 95.88 248 TRP A O 1
ATOM 1825 N N . MET A 1 249 ? 6.599 2.862 6.983 1.00 96.62 249 MET A N 1
ATOM 1826 C CA . MET A 1 249 ? 6.382 3.608 5.747 1.00 96.62 249 MET A CA 1
ATOM 1827 C C . MET A 1 249 ? 6.883 5.053 5.882 1.00 96.62 249 MET A C 1
ATOM 1829 O O . MET A 1 249 ? 7.539 5.575 4.980 1.00 96.62 249 MET A O 1
ATOM 1833 N N . ALA A 1 250 ? 6.636 5.697 7.024 1.00 94.81 250 ALA A N 1
ATOM 1834 C CA . ALA A 1 250 ? 7.046 7.071 7.289 1.00 94.81 250 ALA A CA 1
ATOM 1835 C C . ALA A 1 250 ? 8.575 7.237 7.335 1.00 94.81 250 ALA A C 1
ATOM 1837 O O . ALA A 1 250 ? 9.093 8.281 6.933 1.00 94.81 250 ALA A O 1
ATOM 1838 N N . GLU A 1 251 ? 9.322 6.214 7.756 1.00 93.31 251 GLU A N 1
ATOM 1839 C CA . GLU A 1 251 ? 10.788 6.215 7.666 1.00 93.31 251 GLU A CA 1
ATOM 1840 C C . GLU A 1 251 ? 11.282 6.297 6.214 1.00 93.31 251 GLU A C 1
ATOM 1842 O O . GLU A 1 251 ? 12.232 7.026 5.926 1.00 93.31 251 GLU A O 1
ATOM 1847 N N . GLN A 1 252 ? 10.599 5.630 5.279 1.00 91.56 252 GLN A N 1
ATOM 1848 C CA . GLN A 1 252 ? 10.940 5.639 3.848 1.00 91.56 252 GLN A CA 1
ATOM 1849 C C . GLN A 1 252 ? 10.575 6.960 3.154 1.00 91.56 252 GLN A C 1
ATOM 1851 O O . GLN A 1 252 ? 11.206 7.345 2.161 1.00 91.56 252 GLN A O 1
ATOM 1856 N N . MET A 1 253 ? 9.585 7.677 3.699 1.00 88.56 253 MET A N 1
ATOM 1857 C CA . MET A 1 253 ? 9.206 9.023 3.262 1.00 88.56 253 MET A CA 1
ATOM 1858 C C . MET A 1 253 ? 10.247 10.083 3.617 1.00 88.56 253 MET A C 1
ATOM 1860 O O . MET A 1 253 ? 10.140 11.211 3.143 1.00 88.56 253 MET A O 1
ATOM 1864 N N . ARG A 1 254 ? 11.246 9.787 4.453 1.00 76.94 254 ARG A N 1
ATOM 1865 C CA . ARG A 1 254 ? 12.350 10.720 4.715 1.00 76.94 254 ARG A CA 1
ATOM 1866 C C . ARG A 1 254 ? 13.332 10.690 3.533 1.00 76.94 254 ARG A C 1
ATOM 1868 O O . ARG A 1 254 ? 13.364 9.734 2.754 1.00 76.94 254 ARG A O 1
ATOM 1875 N N . LYS A 1 255 ? 14.015 11.814 3.286 1.00 57.28 255 LYS A N 1
ATOM 1876 C CA . LYS A 1 255 ? 14.993 11.898 2.187 1.00 57.28 255 LYS A CA 1
ATOM 1877 C C . LYS A 1 255 ? 16.147 10.947 2.456 1.00 57.28 255 LYS A C 1
ATOM 1879 O O . LYS A 1 255 ? 16.701 11.041 3.569 1.00 57.28 255 LYS A O 1
#

pLDDT: mean 88.83, std 9.28, range [54.16, 98.69]

Sequence (255 aa):
MQSARHFSALSAASGGKLSLIVRRGDATLAFTVFPVEDSEEHVYRIGAWVRDSTAGVGTLSFCSAQGDRFAALGHAVSDVDTQSTLTVGSGRLLRAEIVDVIRGAAGEPGELLGVFSADGRSIGTIEKNTEFGVFGTLENADGLLSAETVPMAYAYEAHLGKATLLATVSGSEVAAFDCEITRVNTQQSPSVKGMIVTVTDERLLSTTGGIVQGMSGSPILQDGKLLGVVTHVFVNDPTKGYCIYAEWMAEQMRK

Foldseek 3Di:
DQFPVVVQVCQQPVPQWDWDWDDDPNDTDIDIAGFDQDPPPRGTDRPDDDDGDDDDFWDFQDADLVQWKTWTQQAADADPVPRHGDDPPKDFDFDKWFAAKAAAAFLRFIAGDIDTDPVRDTQFIWDDGDGGTTMGTGDHCVVVSVDDDFAADDLVVDDWFKKWWWDDRGTRDIDIFIKTFPFADDDPDFDSQGTKIFGDGPVCCVRHVAAHHSQRSTFIGDPRHGFWGFNDADNRRRRMTGTGGVVNRVVVNPD